Protein AF-A0A9E4HAZ4-F1 (afdb_monomer_lite)

Secondary structure (DSSP, 8-state):
-TTTSS---GGGGHHHHHHHHHHHHHHHHHHHHHS-S---HHHHHHHHHHHHHHHHHHHHHHHHHHHHHTT-TT-HHHHHHHHHHHHHHHHHHHHHHHST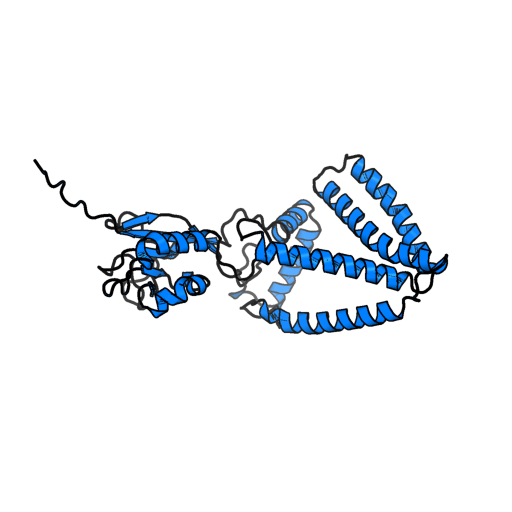THHHHHHHHHHHHHHHHHHHHHHHHHHT--TTS--TT-SSPPPHHHHHHHHHHIIIIIT--SGGGTT-EEEEGGGHHHHTTTSHHHHHTTSEEEE-BPPTTSPTTSSS-B-TT-SS--SEEEEEGGGPPPTTT-TTEEEEEEEEEE----S----TT--GGGS-HHHHHHHHHHHHHHHHH-HHHHHHHHHHHHH---SS-SSEEEEEEEEEPPP--------

Structure (mmCIF, N/CA/C/O backbone):
data_AF-A0A9E4HAZ4-F1
#
_entry.id   AF-A0A9E4HAZ4-F1
#
loop_
_atom_site.group_PDB
_atom_site.id
_atom_site.type_symbol
_atom_site.label_atom_id
_atom_site.label_alt_id
_atom_site.label_comp_id
_atom_site.label_asym_id
_atom_site.label_entity_id
_atom_site.label_seq_id
_atom_site.pdbx_PDB_ins_code
_atom_site.Cartn_x
_atom_site.Cartn_y
_atom_site.Cartn_z
_atom_site.occupancy
_atom_site.B_iso_or_equiv
_atom_site.auth_seq_id
_atom_site.auth_comp_id
_atom_site.auth_asym_id
_atom_site.auth_atom_id
_atom_site.pdbx_PDB_model_num
ATOM 1 N N . ILE A 1 1 ? -19.224 -1.645 -14.458 1.00 41.91 1 ILE A N 1
ATOM 2 C CA . ILE A 1 1 ? -19.979 -2.507 -13.515 1.00 41.91 1 ILE A CA 1
ATOM 3 C C . ILE A 1 1 ? -19.469 -2.297 -12.087 1.00 41.91 1 ILE A C 1
ATOM 5 O O . ILE A 1 1 ? -20.212 -1.728 -11.308 1.00 41.91 1 ILE A O 1
ATOM 9 N N . TYR A 1 2 ? -18.201 -2.587 -11.762 1.00 39.53 2 TYR A N 1
ATOM 10 C CA . TYR A 1 2 ? -17.668 -2.418 -10.391 1.00 39.53 2 TYR A CA 1
ATOM 11 C C . TYR A 1 2 ? -17.566 -0.971 -9.870 1.00 39.53 2 TYR A C 1
ATOM 13 O O . TYR A 1 2 ? -17.548 -0.746 -8.669 1.00 39.53 2 TYR A O 1
ATOM 21 N N . THR A 1 3 ? -17.540 0.030 -10.751 1.00 48.00 3 THR A N 1
ATOM 22 C CA . THR A 1 3 ? -17.575 1.456 -10.379 1.00 48.00 3 THR A CA 1
ATOM 23 C C . THR A 1 3 ? -18.971 1.976 -10.020 1.00 48.00 3 THR A C 1
ATOM 25 O O . THR A 1 3 ? -19.069 3.060 -9.453 1.00 48.00 3 THR A O 1
ATOM 28 N N . VAL A 1 4 ? -20.028 1.218 -10.346 1.00 48.47 4 VAL A N 1
ATOM 29 C CA . VAL A 1 4 ? -21.445 1.617 -10.215 1.00 48.47 4 VAL A CA 1
ATOM 30 C C . VAL A 1 4 ? -22.180 0.797 -9.139 1.00 48.47 4 VAL A C 1
ATOM 32 O O . VAL A 1 4 ? -23.278 1.163 -8.740 1.00 48.47 4 VAL A O 1
ATOM 35 N N . ALA A 1 5 ? -21.586 -0.294 -8.645 1.00 45.72 5 ALA A N 1
ATOM 36 C CA . ALA A 1 5 ? -22.141 -1.076 -7.541 1.00 45.72 5 ALA A CA 1
ATOM 37 C C . ALA A 1 5 ? -21.960 -0.342 -6.198 1.00 45.72 5 ALA A C 1
ATOM 39 O O . ALA A 1 5 ? -20.924 0.291 -5.979 1.00 45.72 5 ALA A O 1
ATOM 40 N N . ALA A 1 6 ? -22.983 -0.418 -5.340 1.00 39.31 6 ALA A N 1
ATOM 41 C CA . ALA A 1 6 ? -23.045 0.267 -4.047 1.00 39.31 6 ALA A CA 1
ATOM 42 C C . ALA A 1 6 ? -22.026 -0.276 -3.028 1.00 39.31 6 ALA A C 1
ATOM 44 O O . ALA A 1 6 ? -21.444 0.516 -2.301 1.00 39.31 6 ALA A O 1
ATOM 45 N N . GLU A 1 7 ? -21.727 -1.580 -3.049 1.00 46.91 7 GLU A N 1
ATOM 46 C CA . GLU A 1 7 ? -20.694 -2.190 -2.202 1.00 46.91 7 GLU A CA 1
ATOM 47 C C . GLU A 1 7 ? -19.363 -2.287 -2.965 1.00 46.91 7 GLU A C 1
ATOM 49 O O . GLU A 1 7 ? -19.255 -2.943 -4.009 1.00 46.91 7 GLU A O 1
ATOM 54 N N . LYS A 1 8 ? -18.322 -1.619 -2.456 1.00 54.12 8 LYS A N 1
ATOM 55 C CA . LYS A 1 8 ? -16.982 -1.593 -3.066 1.00 54.12 8 LYS A CA 1
ATOM 56 C C . LYS A 1 8 ? -16.021 -2.472 -2.290 1.00 54.12 8 LYS A C 1
ATOM 58 O O . LYS A 1 8 ? -15.191 -2.007 -1.519 1.00 54.12 8 LYS A O 1
ATOM 63 N N . MET A 1 9 ? -16.113 -3.762 -2.559 1.00 61.25 9 MET A N 1
ATOM 64 C CA . MET A 1 9 ? -15.279 -4.771 -1.932 1.00 61.25 9 MET A CA 1
ATOM 65 C C . MET A 1 9 ? -14.013 -5.055 -2.767 1.00 61.25 9 MET A C 1
ATOM 67 O O . MET A 1 9 ? -14.111 -5.339 -3.958 1.00 61.25 9 MET A O 1
ATOM 71 N N . PRO A 1 10 ? -12.801 -5.017 -2.198 1.00 57.78 10 PRO A N 1
ATOM 72 C CA . PRO A 1 10 ? -11.554 -5.295 -2.921 1.00 57.78 10 PRO A CA 1
ATOM 73 C C . PRO A 1 10 ? -11.439 -6.626 -3.654 1.00 57.78 10 PRO A C 1
ATOM 75 O O . PRO A 1 10 ? -10.696 -6.695 -4.632 1.00 57.78 10 PRO A O 1
ATOM 78 N N . TRP A 1 11 ? -12.210 -7.659 -3.300 1.00 67.44 11 TRP A N 1
ATOM 79 C CA . TRP A 1 11 ? -12.257 -8.875 -4.125 1.00 67.44 11 TRP A CA 1
ATOM 80 C C . TRP A 1 11 ? -12.900 -8.649 -5.500 1.00 67.44 11 TRP A C 1
ATOM 82 O O . TRP A 1 11 ? -12.664 -9.424 -6.423 1.00 67.44 11 TRP A O 1
ATOM 92 N N . LEU A 1 12 ? -13.644 -7.558 -5.695 1.00 69.00 12 LEU A N 1
ATOM 93 C CA . LEU A 1 12 ? -14.149 -7.157 -7.009 1.00 69.00 12 LEU A CA 1
ATOM 94 C C . LEU A 1 12 ? -13.005 -6.831 -7.983 1.00 69.00 12 LEU A C 1
ATOM 96 O O . LEU A 1 12 ? -13.166 -6.994 -9.195 1.00 69.00 12 LEU A O 1
ATOM 100 N N . LEU A 1 13 ? -11.830 -6.437 -7.473 1.00 74.50 13 LEU A N 1
ATOM 101 C CA . LEU A 1 13 ? -10.646 -6.196 -8.297 1.00 74.50 13 LEU A CA 1
ATOM 102 C C . LEU A 1 13 ? -10.017 -7.487 -8.820 1.00 74.50 13 LEU A C 1
ATOM 104 O O . LEU A 1 13 ? -9.331 -7.416 -9.834 1.00 74.50 13 LEU A O 1
ATOM 108 N N . VAL A 1 14 ? -10.286 -8.651 -8.209 1.00 80.44 14 VAL A N 1
ATOM 109 C CA . VAL A 1 14 ? -9.691 -9.954 -8.586 1.00 80.44 14 VAL A CA 1
ATOM 110 C C . VAL A 1 14 ? -9.894 -10.259 -10.068 1.00 80.44 14 VAL A C 1
ATOM 112 O O . VAL A 1 14 ? -8.969 -10.697 -10.752 1.00 80.44 14 VAL A O 1
ATOM 115 N N . ASN A 1 15 ? -11.078 -9.945 -10.595 1.00 82.62 15 ASN A N 1
ATOM 116 C CA . ASN A 1 15 ? -11.418 -10.163 -12.002 1.00 82.62 15 ASN A CA 1
ATOM 117 C C . ASN A 1 15 ? -10.591 -9.309 -12.977 1.00 82.62 15 ASN A C 1
ATOM 119 O O . ASN A 1 15 ? -10.543 -9.611 -14.165 1.00 82.62 15 ASN A O 1
ATOM 123 N N . ILE A 1 16 ? -9.943 -8.249 -12.491 1.00 83.50 16 ILE A N 1
ATOM 124 C CA . ILE A 1 16 ? -9.056 -7.380 -13.269 1.00 83.50 16 ILE A CA 1
ATOM 125 C C . ILE A 1 16 ? -7.591 -7.712 -12.960 1.00 83.50 16 ILE A C 1
ATOM 127 O O . ILE A 1 16 ? -6.778 -7.816 -13.878 1.00 83.50 16 ILE A O 1
ATOM 131 N N . THR A 1 17 ? -7.237 -7.920 -11.688 1.00 86.19 17 THR A N 1
ATOM 132 C CA . THR A 1 17 ? -5.855 -8.205 -11.279 1.00 86.19 17 THR A CA 1
ATOM 133 C C . THR A 1 17 ? -5.350 -9.538 -11.804 1.00 86.19 17 THR A C 1
ATOM 135 O O . THR A 1 17 ? -4.207 -9.589 -12.250 1.00 86.19 17 THR A O 1
ATOM 138 N N . VAL A 1 18 ? -6.165 -10.599 -11.816 1.00 89.75 18 VAL A N 1
ATOM 139 C CA . VAL A 1 18 ? -5.718 -11.918 -12.301 1.00 89.75 18 VAL A CA 1
ATOM 140 C C . VAL A 1 18 ? -5.343 -11.880 -13.792 1.00 89.75 18 VAL A C 1
ATOM 142 O O . VAL A 1 18 ? -4.211 -12.253 -14.116 1.00 89.75 18 VAL A O 1
ATOM 145 N N . PRO A 1 19 ? -6.192 -11.374 -14.714 1.00 92.94 19 PRO A N 1
ATOM 146 C CA . PRO A 1 19 ? -5.799 -11.232 -16.116 1.00 92.94 19 PRO A CA 1
ATOM 147 C C . PRO A 1 19 ? -4.575 -10.333 -16.323 1.00 92.94 19 PRO A C 1
ATOM 149 O O . PRO A 1 19 ? -3.714 -10.655 -17.141 1.00 92.94 19 PRO A O 1
ATOM 152 N N . LEU A 1 20 ? -4.460 -9.229 -15.576 1.00 90.62 20 LEU A N 1
ATOM 153 C CA . LEU A 1 20 ? -3.306 -8.332 -15.675 1.00 90.62 20 LEU A CA 1
ATOM 154 C C . LEU A 1 20 ? -2.011 -8.991 -15.193 1.00 90.62 20 LEU A C 1
ATOM 156 O O . LEU A 1 20 ? -0.972 -8.796 -15.817 1.00 90.62 20 LEU A O 1
ATOM 160 N N . ALA A 1 21 ? -2.064 -9.797 -14.132 1.00 90.38 21 ALA A N 1
ATOM 161 C CA . ALA A 1 21 ? -0.910 -10.549 -13.650 1.00 90.38 21 ALA A CA 1
ATOM 162 C C . ALA A 1 21 ? -0.432 -11.570 -14.695 1.00 90.38 21 ALA A C 1
ATOM 164 O O . ALA A 1 21 ? 0.767 -11.666 -14.963 1.00 90.38 21 ALA A O 1
ATOM 165 N N . LEU A 1 22 ? -1.364 -12.275 -15.348 1.00 95.00 22 LEU A N 1
ATOM 166 C CA . LEU A 1 22 ? -1.040 -13.192 -16.444 1.00 95.00 22 LEU A CA 1
ATOM 167 C C . LEU A 1 22 ? -0.437 -12.451 -17.644 1.00 95.00 22 LEU A C 1
ATOM 169 O O . LEU A 1 22 ? 0.598 -12.867 -18.165 1.00 95.00 22 LEU A O 1
ATOM 173 N N . ALA A 1 23 ? -1.033 -11.328 -18.051 1.00 94.50 23 ALA A N 1
ATOM 174 C CA . ALA A 1 23 ? -0.516 -10.501 -19.138 1.00 94.50 23 ALA A CA 1
ATOM 175 C C . ALA A 1 23 ? 0.882 -9.941 -18.825 1.00 94.50 23 ALA A C 1
ATOM 177 O O . ALA A 1 23 ? 1.754 -9.940 -19.694 1.00 94.50 23 ALA A O 1
ATOM 178 N N . ALA A 1 24 ? 1.126 -9.518 -17.580 1.00 93.00 24 ALA A N 1
ATOM 179 C CA . ALA A 1 24 ? 2.439 -9.080 -17.122 1.00 93.00 24 ALA A CA 1
ATOM 180 C C . ALA A 1 24 ? 3.464 -10.222 -17.187 1.00 93.00 24 ALA A C 1
ATOM 182 O O . ALA A 1 24 ? 4.552 -10.027 -17.721 1.00 93.00 24 ALA A O 1
ATOM 183 N N . GLY A 1 25 ? 3.106 -11.428 -16.731 1.00 94.25 25 GLY A N 1
ATOM 184 C CA . GLY A 1 25 ? 3.959 -12.614 -16.849 1.00 94.25 25 GLY A CA 1
ATOM 185 C C . GLY A 1 25 ? 4.310 -12.947 -18.303 1.00 94.25 25 GLY A C 1
ATOM 186 O O . GLY A 1 25 ? 5.479 -13.155 -18.628 1.00 94.25 25 GLY A O 1
ATOM 187 N N . MET A 1 26 ? 3.322 -12.911 -19.204 1.00 96.19 26 MET A N 1
ATOM 188 C CA . MET A 1 26 ? 3.549 -13.106 -20.641 1.00 96.19 26 MET A CA 1
ATOM 189 C C . MET A 1 26 ? 4.468 -12.032 -21.226 1.00 96.19 26 MET A C 1
ATOM 191 O O . MET A 1 26 ? 5.382 -12.357 -21.984 1.00 96.19 26 MET A O 1
ATOM 195 N N . LEU A 1 27 ? 4.254 -10.759 -20.882 1.00 95.19 27 LEU A N 1
ATOM 196 C CA . LEU A 1 27 ? 5.108 -9.659 -21.326 1.00 95.19 27 LEU A CA 1
ATOM 197 C C . LEU A 1 27 ? 6.552 -9.861 -20.856 1.00 95.19 27 LEU A C 1
ATOM 199 O O . LEU A 1 27 ? 7.469 -9.717 -21.660 1.00 95.19 27 LEU A O 1
ATOM 203 N N . LEU A 1 28 ? 6.759 -10.232 -19.590 1.00 95.94 28 LEU A N 1
ATOM 204 C CA . LEU A 1 28 ? 8.090 -10.505 -19.045 1.00 95.94 28 LEU A CA 1
ATOM 205 C C . LEU A 1 28 ? 8.781 -11.653 -19.784 1.00 95.94 28 LEU A C 1
ATOM 207 O O . LEU A 1 28 ? 9.950 -11.508 -20.130 1.00 95.94 28 LEU A O 1
ATOM 211 N N . GLY A 1 29 ? 8.059 -12.731 -20.110 1.00 95.31 29 GLY A N 1
ATOM 212 C CA . GLY A 1 29 ? 8.580 -13.817 -20.949 1.00 95.31 29 GLY A CA 1
ATOM 213 C C . GLY A 1 29 ? 9.061 -13.317 -22.315 1.00 95.31 29 GLY A C 1
ATOM 214 O O . GLY A 1 29 ? 10.218 -13.503 -22.679 1.00 95.31 29 GLY A O 1
ATOM 215 N N . HIS A 1 30 ? 8.224 -12.552 -23.023 1.00 95.44 30 HIS A N 1
ATOM 216 C CA . HIS A 1 30 ? 8.602 -11.971 -24.317 1.00 95.44 30 HIS A CA 1
ATOM 217 C C . HIS A 1 30 ? 9.765 -10.972 -24.225 1.00 95.44 30 HIS A C 1
ATOM 219 O O . HIS A 1 30 ? 10.475 -10.756 -25.208 1.00 95.44 30 HIS A O 1
ATOM 225 N N . LEU A 1 31 ? 9.931 -10.285 -23.093 1.00 94.81 31 LEU A N 1
ATOM 226 C CA . LEU A 1 31 ? 11.069 -9.396 -22.872 1.00 94.81 31 LEU A CA 1
ATOM 227 C C . LEU A 1 31 ? 12.347 -10.199 -22.624 1.00 94.81 31 LEU A C 1
ATOM 229 O O . LEU A 1 31 ? 13.377 -9.851 -23.196 1.00 94.81 31 LEU A O 1
ATOM 233 N N . LEU A 1 32 ? 12.277 -11.277 -21.840 1.00 94.06 32 LEU A N 1
ATOM 234 C CA . LEU A 1 32 ? 13.405 -12.177 -21.583 1.00 94.06 32 LEU A CA 1
ATOM 235 C C . LEU A 1 32 ? 13.945 -12.803 -22.873 1.00 94.06 32 LEU A C 1
ATOM 237 O O . LEU A 1 32 ? 15.160 -12.793 -23.070 1.00 94.06 32 LEU A O 1
ATOM 241 N N . ASP A 1 33 ? 13.062 -13.243 -23.773 1.00 93.69 33 ASP A N 1
ATOM 242 C CA . ASP A 1 33 ? 13.439 -13.847 -25.061 1.00 93.69 33 ASP A CA 1
ATOM 243 C C . ASP A 1 33 ? 14.084 -12.845 -26.032 1.00 93.69 33 ASP A C 1
ATOM 245 O O . ASP A 1 33 ? 14.876 -13.211 -26.901 1.00 93.69 33 ASP A O 1
ATOM 249 N N . ARG A 1 34 ? 13.757 -11.553 -25.901 1.00 91.00 34 ARG A N 1
ATOM 250 C CA . ARG A 1 34 ? 14.311 -10.484 -26.748 1.00 91.00 34 ARG A CA 1
ATOM 251 C C . ARG A 1 34 ? 15.680 -9.994 -26.302 1.00 91.00 34 ARG A C 1
ATOM 253 O O . ARG A 1 34 ? 16.304 -9.219 -27.032 1.00 91.00 34 ARG A O 1
ATOM 260 N N . VAL A 1 35 ? 16.138 -10.389 -25.119 1.00 90.94 35 VAL A N 1
ATOM 261 C CA . VAL A 1 35 ? 17.482 -10.063 -24.650 1.00 90.94 35 VAL A CA 1
ATOM 262 C C . VAL A 1 35 ? 18.456 -11.093 -25.233 1.00 90.94 35 VAL A C 1
ATOM 264 O O . VAL A 1 35 ? 18.358 -12.271 -24.898 1.00 90.94 35 VAL A O 1
ATOM 267 N N . PRO A 1 36 ? 19.411 -10.694 -26.095 1.00 86.12 36 PRO A N 1
ATOM 268 C CA . PRO A 1 36 ? 20.453 -11.599 -26.567 1.00 86.12 36 PRO A CA 1
ATOM 269 C C . PRO A 1 36 ? 21.426 -11.939 -25.429 1.00 86.12 36 PRO A C 1
ATOM 271 O O . PRO A 1 36 ? 22.410 -11.238 -25.188 1.00 86.12 36 PRO A O 1
ATOM 274 N N . TRP A 1 37 ? 21.133 -13.023 -24.715 1.00 84.50 37 TRP A N 1
ATOM 275 C CA . TRP A 1 37 ? 22.056 -13.677 -23.788 1.00 84.50 37 TRP A CA 1
ATOM 276 C C . TRP A 1 37 ? 23.171 -14.402 -24.571 1.00 84.50 37 TRP A C 1
ATOM 278 O O . TRP A 1 37 ? 22.907 -14.883 -25.675 1.00 84.50 37 TRP A O 1
ATOM 288 N N . PRO A 1 38 ? 24.401 -14.556 -24.038 1.00 79.38 38 PRO A N 1
ATOM 289 C CA . PRO A 1 38 ? 24.902 -14.113 -22.733 1.00 79.38 38 PRO A CA 1
ATOM 290 C C . PRO A 1 38 ? 25.448 -12.672 -22.737 1.00 79.38 38 PRO A C 1
ATOM 292 O O . PRO A 1 38 ? 25.896 -12.156 -23.758 1.00 79.38 38 PRO A O 1
ATOM 295 N N . LEU A 1 39 ? 25.496 -12.041 -21.557 1.00 76.25 39 LEU A N 1
ATOM 296 C CA . LEU A 1 39 ? 25.944 -10.651 -21.349 1.00 76.25 39 LEU A CA 1
ATOM 297 C C . LEU A 1 39 ? 27.474 -10.456 -21.437 1.00 76.25 39 LEU A C 1
ATOM 299 O O . LEU A 1 39 ? 28.057 -9.643 -20.720 1.00 76.25 39 LEU A O 1
ATOM 303 N N . ASN A 1 40 ? 28.134 -11.149 -22.360 1.00 77.81 40 ASN A N 1
ATOM 304 C CA . ASN A 1 40 ? 29.586 -11.133 -22.492 1.00 77.81 40 ASN A CA 1
ATOM 305 C C . ASN A 1 40 ? 30.055 -10.149 -23.583 1.00 77.81 40 ASN A C 1
ATOM 307 O O . ASN A 1 40 ? 29.359 -9.8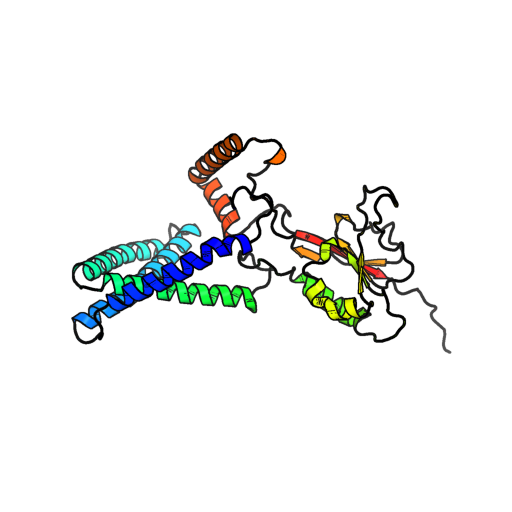67 -24.561 1.00 77.81 40 ASN A O 1
ATOM 311 N N . GLY A 1 41 ? 31.265 -9.608 -23.419 1.00 80.25 41 GLY A N 1
ATOM 312 C CA . GLY A 1 41 ? 31.878 -8.683 -24.379 1.00 80.25 41 GLY A CA 1
ATOM 313 C C . GLY A 1 41 ? 31.258 -7.276 -24.407 1.00 80.25 41 GLY A C 1
ATOM 314 O O . GLY A 1 41 ? 30.476 -6.883 -23.542 1.00 80.25 41 GLY A O 1
ATOM 315 N N . ALA A 1 42 ? 31.633 -6.473 -25.410 1.00 73.88 42 ALA A N 1
ATOM 316 C CA . ALA A 1 42 ? 31.216 -5.068 -25.499 1.00 73.88 42 ALA A CA 1
ATOM 317 C C . ALA A 1 42 ? 29.699 -4.890 -25.717 1.00 73.88 42 ALA A C 1
ATOM 319 O O . ALA A 1 42 ? 29.129 -3.916 -25.226 1.00 73.88 42 ALA A O 1
ATOM 320 N N . GLY A 1 43 ? 29.051 -5.822 -26.427 1.00 76.94 43 GLY A N 1
ATOM 321 C CA . GLY A 1 43 ? 27.594 -5.852 -26.609 1.00 76.94 43 GLY A CA 1
ATOM 322 C C . GLY A 1 43 ? 26.856 -6.222 -25.323 1.00 76.94 43 GLY A C 1
ATOM 323 O O . GLY A 1 43 ? 25.973 -5.483 -24.893 1.00 76.94 43 GLY A O 1
ATOM 324 N N . GLY A 1 44 ? 27.298 -7.287 -24.648 1.00 83.19 44 GLY A N 1
ATOM 325 C CA . GLY A 1 44 ? 26.739 -7.715 -23.368 1.00 83.19 44 GLY A CA 1
ATOM 326 C C . GLY A 1 44 ? 26.881 -6.673 -22.259 1.00 83.19 44 GLY A C 1
ATOM 327 O O . GLY A 1 44 ? 25.930 -6.417 -21.524 1.00 83.19 44 GLY A O 1
ATOM 328 N N . ARG A 1 45 ? 28.017 -5.960 -22.212 1.00 84.56 45 ARG A N 1
ATOM 329 C CA . ARG A 1 45 ? 28.204 -4.830 -21.292 1.00 84.56 45 ARG A CA 1
ATOM 330 C C . ARG A 1 45 ? 27.162 -3.737 -21.521 1.00 84.56 45 ARG A C 1
ATOM 332 O O . ARG A 1 45 ? 26.599 -3.240 -20.555 1.00 84.56 45 ARG A O 1
ATOM 339 N N . ARG A 1 46 ? 26.879 -3.359 -22.774 1.00 84.38 46 ARG A N 1
ATOM 340 C CA . ARG A 1 46 ? 25.863 -2.334 -23.083 1.00 84.38 46 ARG A CA 1
ATOM 341 C C . ARG A 1 46 ? 24.451 -2.778 -22.693 1.00 84.38 46 ARG A C 1
ATOM 343 O O . ARG A 1 46 ? 23.707 -1.956 -22.175 1.00 84.38 46 ARG A O 1
ATOM 350 N N . LEU A 1 47 ? 24.118 -4.060 -22.857 1.00 87.62 47 LEU A N 1
ATOM 351 C CA . LEU A 1 47 ? 22.867 -4.630 -22.345 1.00 87.62 47 LEU A CA 1
ATOM 352 C C . LEU A 1 47 ? 22.778 -4.561 -20.813 1.00 87.62 47 LEU A C 1
ATOM 354 O O . LEU A 1 47 ? 21.746 -4.160 -20.281 1.00 87.62 47 LEU A O 1
ATOM 358 N N . ALA A 1 48 ? 23.856 -4.916 -20.109 1.00 87.88 48 ALA A N 1
ATOM 359 C CA . ALA A 1 48 ? 23.913 -4.834 -18.650 1.00 87.88 48 ALA A CA 1
ATOM 360 C C . ALA A 1 48 ? 23.750 -3.386 -18.154 1.00 87.88 48 ALA A C 1
ATOM 362 O O . ALA A 1 48 ? 23.028 -3.137 -17.190 1.00 87.88 48 ALA A O 1
ATOM 363 N N . TRP A 1 49 ? 24.345 -2.413 -18.857 1.00 88.81 49 TRP A N 1
ATOM 364 C CA . TRP A 1 49 ? 24.099 -0.994 -18.594 1.00 88.81 49 TRP A CA 1
ATOM 365 C C . TRP A 1 49 ? 22.627 -0.634 -18.788 1.00 88.81 49 TRP A C 1
ATOM 367 O O . TRP A 1 49 ? 22.058 0.007 -17.915 1.00 88.81 49 TRP A O 1
ATOM 377 N N . SER A 1 50 ? 21.975 -1.067 -19.869 1.00 87.94 50 SER A N 1
ATOM 378 C CA . SER A 1 50 ? 20.544 -0.802 -20.073 1.00 87.94 50 SER A CA 1
ATOM 379 C C . SER A 1 50 ? 19.661 -1.401 -18.974 1.00 87.94 50 SER A C 1
ATOM 381 O O . SER A 1 50 ? 18.725 -0.736 -18.537 1.00 87.94 50 SER A O 1
ATOM 383 N N . LEU A 1 51 ? 19.994 -2.602 -18.488 1.00 92.31 51 LEU A N 1
ATOM 384 C CA . LEU A 1 51 ? 19.299 -3.271 -17.384 1.00 92.31 51 LEU A CA 1
ATOM 385 C C . LEU A 1 51 ? 19.355 -2.456 -16.080 1.00 92.31 51 LEU A C 1
ATOM 387 O O . LEU A 1 51 ? 18.348 -2.340 -15.391 1.00 92.31 51 LEU A O 1
ATOM 391 N N . GLY A 1 52 ? 20.510 -1.876 -15.739 1.00 92.31 52 GLY A N 1
ATOM 392 C CA . GLY A 1 52 ? 20.683 -1.121 -14.489 1.00 92.31 52 GLY A CA 1
ATOM 393 C C . GLY A 1 52 ? 20.348 0.371 -14.583 1.00 92.31 52 GLY A C 1
ATOM 394 O O . GLY A 1 52 ? 19.893 0.978 -13.616 1.00 92.31 52 GLY A O 1
ATOM 395 N N . LEU A 1 53 ? 20.555 0.990 -15.744 1.00 93.19 53 LEU A N 1
ATOM 396 C CA . LEU A 1 53 ? 20.491 2.445 -15.881 1.00 93.19 53 LEU A CA 1
ATOM 397 C C . LEU A 1 53 ? 19.047 2.959 -15.965 1.00 93.19 53 LEU A C 1
ATOM 399 O O . LEU A 1 53 ? 18.768 4.058 -15.494 1.00 93.19 53 LEU A O 1
ATOM 403 N N . ALA A 1 54 ? 18.117 2.153 -16.485 1.00 92.81 54 ALA A N 1
ATOM 404 C CA . ALA A 1 54 ? 16.691 2.480 -16.493 1.00 92.81 54 ALA A CA 1
ATOM 405 C C . ALA A 1 54 ? 16.080 2.553 -15.076 1.00 92.81 54 ALA A C 1
ATOM 407 O O . ALA A 1 54 ? 15.508 3.593 -14.741 1.00 92.81 54 ALA A O 1
ATOM 408 N N . PRO A 1 55 ? 16.225 1.537 -14.198 1.00 94.81 55 PRO A N 1
ATOM 409 C CA . PRO A 1 55 ? 15.738 1.650 -12.825 1.00 94.81 55 PRO A CA 1
ATOM 410 C C . PRO A 1 55 ? 16.482 2.729 -12.021 1.00 94.81 55 PRO A C 1
ATOM 412 O O . PRO A 1 55 ? 15.849 3.430 -11.233 1.00 94.81 55 PRO A O 1
ATOM 415 N N . ALA A 1 56 ? 17.784 2.940 -12.258 1.00 93.69 56 ALA A N 1
ATOM 416 C CA . ALA A 1 56 ? 18.531 4.034 -11.628 1.00 93.69 56 ALA A CA 1
ATOM 417 C C . ALA A 1 56 ? 17.988 5.420 -12.019 1.00 93.69 56 ALA A C 1
ATOM 419 O O . ALA A 1 56 ? 17.847 6.294 -11.164 1.00 93.69 56 ALA A O 1
ATOM 420 N N . TRP A 1 57 ? 17.632 5.608 -13.295 1.00 94.38 57 TRP A N 1
ATOM 421 C CA . TRP A 1 57 ? 16.991 6.831 -13.774 1.00 94.38 57 TRP A CA 1
ATOM 422 C C . TRP A 1 57 ? 15.651 7.077 -13.076 1.00 94.38 57 TRP A C 1
ATOM 424 O O . TRP A 1 57 ? 15.414 8.183 -12.596 1.00 94.38 57 TRP A O 1
ATOM 434 N N . ILE A 1 58 ? 14.805 6.044 -12.955 1.00 94.06 58 ILE A N 1
ATOM 435 C CA . ILE A 1 58 ? 13.509 6.149 -12.263 1.00 94.06 58 ILE A CA 1
ATOM 436 C C . ILE A 1 58 ? 13.714 6.521 -10.793 1.00 94.06 58 ILE A C 1
ATOM 438 O O . ILE A 1 58 ? 13.056 7.433 -10.298 1.00 94.06 58 ILE A O 1
ATOM 442 N N . GLY A 1 59 ? 14.648 5.858 -10.104 1.00 92.88 59 GLY A N 1
ATOM 443 C CA . GLY A 1 59 ? 14.969 6.162 -8.710 1.00 92.88 59 GLY A CA 1
ATOM 444 C C . GLY A 1 59 ? 15.418 7.613 -8.516 1.00 92.88 59 GLY A C 1
ATOM 445 O O . GLY A 1 59 ? 14.910 8.300 -7.630 1.00 92.88 59 GLY A O 1
ATOM 446 N N . LEU A 1 60 ? 16.308 8.108 -9.384 1.00 93.38 60 LEU A N 1
ATOM 447 C CA . LEU A 1 60 ? 16.749 9.504 -9.361 1.00 93.38 60 LEU A CA 1
ATOM 448 C C . LEU A 1 60 ? 15.589 10.470 -9.640 1.00 93.38 60 LEU A C 1
ATOM 450 O O . LEU A 1 60 ? 15.447 11.467 -8.936 1.00 93.38 60 LEU A O 1
ATOM 454 N N . ALA A 1 61 ? 14.741 10.175 -10.627 1.00 92.56 61 ALA A N 1
ATOM 455 C CA . ALA A 1 61 ? 13.596 11.013 -10.972 1.00 92.56 61 ALA A CA 1
ATOM 456 C C . ALA A 1 61 ? 12.596 11.127 -9.811 1.00 92.56 61 ALA A C 1
ATOM 458 O O . ALA A 1 61 ? 12.162 12.232 -9.485 1.00 92.56 61 ALA A O 1
ATOM 459 N N . ILE A 1 62 ? 12.284 10.009 -9.145 1.00 91.06 62 ILE A N 1
ATOM 460 C CA . ILE A 1 62 ? 11.419 9.987 -7.956 1.00 91.06 62 ILE A CA 1
ATOM 461 C C . ILE A 1 62 ? 12.039 10.812 -6.826 1.00 91.06 62 ILE A C 1
ATOM 463 O O . ILE A 1 62 ? 11.348 11.615 -6.203 1.00 91.06 62 ILE A O 1
ATOM 467 N N . TRP A 1 63 ? 13.339 10.654 -6.576 1.00 90.06 63 TRP A N 1
ATOM 468 C CA . TRP A 1 63 ? 14.038 11.391 -5.524 1.00 90.06 63 TRP A CA 1
ATOM 469 C C . TRP A 1 63 ? 14.047 12.907 -5.773 1.00 90.06 63 TRP A C 1
ATOM 471 O O . TRP A 1 63 ? 13.730 13.682 -4.870 1.00 90.06 63 TRP A O 1
ATOM 481 N N . VAL A 1 64 ? 14.330 13.340 -7.008 1.00 89.06 64 VAL A N 1
ATOM 482 C CA . VAL A 1 64 ? 14.276 14.761 -7.399 1.00 89.06 64 VAL A CA 1
ATOM 483 C C . VAL A 1 64 ? 12.856 15.312 -7.272 1.00 89.06 64 VAL A C 1
ATOM 485 O O . VAL A 1 64 ? 12.668 16.398 -6.724 1.00 89.06 64 VAL A O 1
ATOM 488 N N . ALA A 1 65 ? 11.849 14.564 -7.735 1.00 86.38 65 ALA A N 1
ATOM 489 C CA . ALA A 1 65 ? 10.450 14.964 -7.614 1.00 86.38 65 ALA A CA 1
ATOM 490 C C . ALA A 1 65 ? 10.030 15.107 -6.145 1.00 86.38 65 ALA A C 1
ATOM 492 O O . ALA A 1 65 ? 9.386 16.089 -5.784 1.00 86.38 65 ALA A O 1
ATOM 493 N N . TRP A 1 66 ? 10.438 14.174 -5.281 1.00 85.56 66 TRP A N 1
ATOM 494 C CA . TRP A 1 66 ? 10.169 14.236 -3.846 1.00 85.56 66 TRP A CA 1
ATOM 495 C C . TRP A 1 66 ? 10.782 15.483 -3.191 1.00 85.56 66 TRP A C 1
ATOM 497 O O . TRP A 1 66 ? 10.099 16.171 -2.431 1.00 85.56 66 TRP A O 1
ATOM 507 N N . LEU A 1 67 ? 12.033 15.824 -3.525 1.00 84.38 67 LEU A N 1
ATOM 508 C CA . LEU A 1 67 ? 12.684 17.045 -3.034 1.00 84.38 67 LEU A CA 1
ATOM 509 C C . LEU A 1 67 ? 11.950 18.317 -3.480 1.00 84.38 67 LEU A C 1
ATOM 511 O O . LEU A 1 67 ? 11.712 19.207 -2.663 1.00 84.38 67 LEU A O 1
ATOM 515 N N . ALA A 1 68 ? 11.544 18.386 -4.749 1.00 80.75 68 ALA A N 1
ATOM 516 C CA . ALA A 1 68 ? 10.793 19.524 -5.274 1.00 80.75 68 ALA A CA 1
ATOM 517 C C . ALA A 1 68 ? 9.411 19.658 -4.602 1.00 80.75 68 ALA A C 1
ATOM 519 O O . ALA A 1 68 ? 9.008 20.741 -4.178 1.00 80.75 68 ALA A O 1
ATOM 520 N N . LEU A 1 69 ? 8.691 18.546 -4.419 1.00 77.56 69 LEU A N 1
ATOM 521 C CA . LEU A 1 69 ? 7.376 18.535 -3.765 1.00 77.56 69 LEU A CA 1
ATOM 522 C C . LEU A 1 69 ? 7.431 18.948 -2.290 1.00 77.56 69 LEU A C 1
ATOM 524 O O . LEU A 1 69 ? 6.470 19.524 -1.779 1.00 77.56 69 LEU A O 1
ATOM 528 N N . LYS A 1 70 ? 8.564 18.727 -1.613 1.00 79.31 70 LYS A N 1
ATOM 529 C CA . LYS A 1 70 ? 8.796 19.206 -0.243 1.00 79.31 70 LYS A CA 1
ATOM 530 C C . LYS A 1 70 ? 8.869 20.743 -0.145 1.00 79.31 70 LYS A C 1
ATOM 532 O O . LYS A 1 70 ? 8.915 21.280 0.958 1.00 79.31 70 LYS A O 1
ATOM 537 N N . GLY A 1 71 ? 8.825 21.459 -1.272 1.00 68.00 71 GLY A N 1
ATOM 538 C CA . GLY A 1 71 ? 8.887 22.921 -1.337 1.00 68.00 71 GLY A CA 1
ATOM 539 C C . GLY A 1 71 ? 10.313 23.462 -1.367 1.00 68.00 71 GLY A C 1
ATOM 540 O O . GLY A 1 71 ? 10.513 24.667 -1.246 1.00 68.00 71 GLY A O 1
ATOM 541 N N . ASP A 1 72 ? 11.301 22.591 -1.563 1.00 67.25 72 ASP A N 1
ATOM 542 C CA . ASP A 1 72 ? 12.721 22.930 -1.531 1.00 67.25 72 ASP A CA 1
ATOM 543 C C . ASP A 1 72 ? 13.249 23.294 -2.934 1.00 67.25 72 ASP A C 1
ATOM 545 O O . ASP A 1 72 ? 14.312 22.867 -3.377 1.00 67.25 72 ASP A O 1
ATOM 549 N N . ASN A 1 73 ? 12.467 24.076 -3.687 1.00 65.56 73 ASN A N 1
ATOM 550 C CA . ASN A 1 73 ? 12.719 24.377 -5.106 1.00 65.56 73 ASN A CA 1
ATOM 551 C C . ASN A 1 73 ? 13.977 25.240 -5.338 1.00 65.56 73 ASN A C 1
ATOM 553 O O . ASN A 1 73 ? 14.490 25.313 -6.454 1.00 65.56 73 ASN A O 1
ATOM 557 N N . GLY A 1 74 ? 14.477 25.903 -4.289 1.00 71.75 74 GLY A N 1
ATOM 558 C CA . GLY A 1 74 ? 15.744 26.641 -4.298 1.00 71.75 74 GLY A CA 1
ATOM 559 C C . GLY A 1 74 ? 16.968 25.771 -3.996 1.00 71.75 74 GLY A C 1
ATOM 560 O O . GLY A 1 74 ? 18.092 26.269 -4.030 1.00 71.75 74 GLY A O 1
ATOM 561 N N . ASN A 1 75 ? 16.776 24.486 -3.697 1.00 83.06 75 ASN A N 1
ATOM 562 C CA . ASN A 1 75 ? 17.857 23.591 -3.327 1.00 83.06 75 ASN A CA 1
ATOM 563 C C . ASN A 1 75 ? 18.710 23.215 -4.541 1.00 83.06 75 ASN A C 1
ATOM 565 O O . ASN A 1 75 ? 18.217 22.687 -5.540 1.00 83.06 75 ASN A O 1
ATOM 569 N N . ILE A 1 76 ? 20.022 23.430 -4.426 1.00 87.06 76 ILE A N 1
ATOM 570 C CA . ILE A 1 76 ? 21.003 23.071 -5.452 1.00 87.06 76 ILE A CA 1
ATOM 571 C C . ILE A 1 76 ? 20.933 21.588 -5.847 1.00 87.06 76 ILE A C 1
ATOM 573 O O . ILE A 1 76 ? 21.187 21.252 -7.002 1.00 87.06 76 ILE A O 1
ATOM 577 N N . TRP A 1 77 ? 20.512 20.702 -4.939 1.00 86.12 77 TRP A N 1
ATOM 578 C CA . TRP A 1 77 ? 20.355 19.272 -5.214 1.00 86.12 77 TRP A CA 1
ATOM 579 C C . TRP A 1 77 ? 19.243 18.960 -6.222 1.00 86.12 77 TRP A C 1
ATOM 581 O O . TRP A 1 77 ? 19.400 18.035 -7.018 1.00 86.12 77 TRP A O 1
ATOM 591 N N . VAL A 1 78 ? 18.158 19.745 -6.249 1.00 87.31 78 VAL A N 1
ATOM 592 C CA . VAL A 1 78 ? 17.084 19.594 -7.248 1.00 87.31 78 VAL A CA 1
ATOM 593 C C . VAL A 1 78 ? 17.621 19.937 -8.637 1.00 87.31 78 VAL A C 1
ATOM 595 O O . VAL A 1 78 ? 17.448 19.164 -9.580 1.00 87.31 78 VAL A O 1
ATOM 598 N N . TRP A 1 79 ? 18.351 21.049 -8.749 1.00 88.44 79 TRP A N 1
ATOM 599 C CA . TRP A 1 79 ? 18.958 21.494 -10.005 1.00 88.44 79 TRP A CA 1
ATOM 600 C C . TRP A 1 79 ? 20.033 20.531 -10.511 1.00 88.44 79 TRP A C 1
ATOM 602 O O . TRP A 1 79 ? 20.031 20.178 -11.690 1.00 88.44 79 TRP A O 1
ATOM 612 N N . LEU A 1 80 ? 20.910 20.048 -9.626 1.00 90.25 80 LEU A N 1
ATOM 613 C CA . LEU A 1 80 ? 21.904 19.027 -9.964 1.00 90.25 80 LEU A CA 1
ATOM 614 C C . LEU A 1 80 ? 21.237 17.723 -10.414 1.00 90.25 80 LEU A C 1
ATOM 616 O O . LEU A 1 80 ? 21.652 17.134 -11.411 1.00 90.25 80 LEU A O 1
ATOM 620 N N . GLY A 1 81 ? 20.172 17.297 -9.733 1.00 89.06 81 GLY A N 1
ATOM 621 C CA . GLY A 1 81 ? 19.396 16.124 -10.121 1.00 89.06 81 GLY A CA 1
ATOM 622 C C . GLY A 1 81 ? 18.773 16.263 -11.513 1.00 89.06 81 GLY A C 1
ATOM 623 O O . GLY A 1 81 ? 18.940 15.375 -12.348 1.00 89.06 81 GLY A O 1
ATOM 624 N N . MET A 1 82 ? 18.130 17.397 -11.812 1.00 87.50 82 MET A N 1
ATOM 625 C CA . MET A 1 82 ? 17.585 17.685 -13.148 1.00 87.50 82 MET A CA 1
ATOM 626 C C . MET A 1 82 ? 18.673 17.724 -14.229 1.00 87.50 82 MET A C 1
ATOM 628 O O . MET A 1 82 ? 18.480 17.185 -15.321 1.00 87.50 82 MET A O 1
ATOM 632 N N . LEU A 1 83 ? 19.833 18.307 -13.914 1.00 92.12 83 LEU A N 1
ATOM 633 C CA . LEU A 1 83 ? 20.975 18.363 -14.823 1.00 92.12 83 LEU A CA 1
ATOM 634 C C . LEU A 1 83 ? 21.535 16.970 -15.136 1.00 92.12 83 LEU A C 1
ATOM 636 O O . LEU A 1 83 ? 21.970 16.745 -16.259 1.00 92.12 83 LEU A O 1
ATOM 640 N N . ILE A 1 84 ? 21.503 16.034 -14.180 1.00 92.19 84 ILE A N 1
ATOM 641 C CA . ILE A 1 84 ? 21.931 14.638 -14.375 1.00 92.19 84 ILE A CA 1
ATOM 642 C C . ILE A 1 84 ? 20.876 13.830 -15.140 1.00 92.19 84 ILE A C 1
ATOM 644 O O . ILE A 1 84 ? 21.231 12.978 -15.955 1.00 92.19 84 ILE A O 1
ATOM 648 N N . LEU A 1 85 ? 19.582 14.097 -14.939 1.00 93.00 85 LEU A N 1
ATOM 649 C CA . LEU A 1 85 ? 18.507 13.364 -15.615 1.00 93.00 85 LEU A CA 1
ATOM 650 C C . LEU A 1 85 ? 18.554 13.519 -17.142 1.00 93.00 85 LEU A C 1
ATOM 652 O O . LEU A 1 85 ? 18.298 12.549 -17.856 1.00 93.00 85 LEU A O 1
ATOM 656 N N . LEU A 1 86 ? 18.918 14.692 -17.664 1.00 91.62 86 LEU A N 1
ATOM 657 C CA . LEU A 1 86 ? 19.025 14.940 -19.110 1.00 91.62 86 LEU A CA 1
ATOM 658 C C . LEU A 1 86 ? 20.055 14.041 -19.834 1.00 91.62 86 LEU A C 1
ATOM 660 O O . LEU A 1 86 ? 19.652 13.309 -20.744 1.00 91.62 86 LEU A O 1
ATOM 664 N N . PRO A 1 87 ? 21.353 14.020 -19.462 1.00 92.31 87 PRO A N 1
ATOM 665 C CA . PRO A 1 87 ? 22.334 13.141 -20.091 1.00 92.31 87 PRO A CA 1
ATOM 666 C C . PRO A 1 87 ? 22.026 11.663 -19.836 1.00 92.31 87 PRO A C 1
ATOM 668 O O . PRO A 1 87 ? 22.249 10.842 -20.723 1.00 92.31 87 PRO A O 1
ATOM 671 N N . LEU A 1 88 ? 21.458 11.314 -18.676 1.00 91.38 88 LEU A N 1
ATOM 672 C CA . LEU A 1 88 ? 21.055 9.941 -18.368 1.00 91.38 88 LEU A CA 1
ATOM 673 C C . LEU A 1 88 ? 19.925 9.468 -19.307 1.00 91.38 88 LEU A C 1
ATOM 675 O O . LEU A 1 88 ? 19.970 8.351 -19.821 1.00 91.38 88 LEU A O 1
ATOM 679 N N . SER A 1 89 ? 18.969 10.352 -19.615 1.00 91.56 89 SER A N 1
ATOM 680 C CA . SER A 1 89 ? 17.898 10.103 -20.593 1.00 91.56 89 SER A CA 1
ATOM 681 C C . SER A 1 89 ? 18.449 9.944 -22.012 1.00 91.56 89 SER A C 1
ATOM 683 O O . SER A 1 89 ? 18.067 9.021 -22.732 1.00 91.56 89 SER A O 1
ATOM 685 N N . ALA A 1 90 ? 19.380 10.817 -22.413 1.00 92.69 90 ALA A N 1
ATOM 686 C CA . ALA A 1 90 ? 20.029 10.749 -23.720 1.00 92.69 90 ALA A CA 1
ATOM 687 C C . ALA A 1 90 ? 20.847 9.456 -23.883 1.00 92.69 90 ALA A C 1
ATOM 689 O O . ALA A 1 90 ? 20.783 8.813 -24.932 1.00 92.69 90 ALA A O 1
ATOM 690 N N . LEU A 1 91 ? 21.562 9.037 -22.834 1.00 91.56 91 LEU A N 1
ATOM 691 C CA . LEU A 1 91 ? 22.323 7.790 -22.809 1.00 91.56 91 LEU A CA 1
ATOM 692 C C . LEU A 1 91 ? 21.409 6.563 -22.909 1.00 91.56 91 LEU A C 1
ATOM 694 O O . LEU A 1 91 ? 21.689 5.673 -23.711 1.00 91.56 91 LEU A O 1
ATOM 698 N N . LEU A 1 92 ? 20.299 6.523 -22.162 1.00 91.81 92 LEU A N 1
ATOM 699 C CA . LEU A 1 92 ? 19.294 5.459 -22.295 1.00 91.81 92 LEU A CA 1
ATOM 700 C C . LEU A 1 92 ? 18.746 5.385 -23.716 1.00 91.81 92 LEU A C 1
ATOM 702 O O . LEU A 1 92 ? 18.746 4.313 -24.318 1.00 91.81 92 LEU A O 1
ATOM 706 N N . ALA A 1 93 ? 18.329 6.523 -24.271 1.00 92.44 93 ALA A N 1
ATOM 707 C CA . ALA A 1 93 ? 17.793 6.586 -25.624 1.00 92.44 93 ALA A CA 1
ATOM 708 C C . ALA A 1 93 ? 18.822 6.116 -26.667 1.00 92.44 93 ALA A C 1
ATOM 710 O O . ALA A 1 93 ? 18.474 5.372 -27.586 1.00 92.44 93 ALA A O 1
ATOM 711 N N . ALA A 1 94 ? 20.093 6.498 -26.513 1.00 91.19 94 ALA A N 1
ATOM 712 C CA . ALA A 1 94 ? 21.175 6.047 -27.381 1.00 91.19 94 ALA A CA 1
ATOM 713 C C . ALA A 1 94 ? 21.411 4.532 -27.265 1.00 91.19 94 ALA A C 1
ATOM 715 O O . ALA A 1 94 ? 21.496 3.849 -28.285 1.00 91.19 94 ALA A O 1
ATOM 716 N N . LEU A 1 95 ? 21.457 3.983 -26.047 1.00 89.31 95 LEU A N 1
ATOM 717 C CA . LEU A 1 95 ? 21.637 2.546 -25.823 1.00 89.31 95 LEU A CA 1
ATOM 718 C C . LEU A 1 95 ? 20.496 1.728 -26.436 1.00 89.31 95 LEU A C 1
ATOM 720 O O . LEU A 1 95 ? 20.761 0.759 -27.145 1.00 89.31 95 LEU A O 1
ATOM 724 N N . VAL A 1 96 ? 19.246 2.153 -26.227 1.00 90.81 96 VAL A N 1
ATOM 725 C CA . VAL A 1 96 ? 18.055 1.486 -26.778 1.00 90.81 96 VAL A CA 1
ATOM 726 C C . VAL A 1 96 ? 18.034 1.528 -28.308 1.00 90.81 96 VAL A C 1
ATOM 728 O O . VAL A 1 96 ? 17.594 0.567 -28.932 1.00 90.81 96 VAL A O 1
ATOM 731 N N . ARG A 1 97 ? 18.532 2.607 -28.927 1.00 89.75 97 ARG A N 1
ATOM 732 C CA . ARG A 1 97 ? 18.598 2.734 -30.393 1.00 89.75 97 ARG A CA 1
ATOM 733 C C . ARG A 1 97 ? 19.734 1.936 -31.027 1.00 89.75 97 ARG A C 1
ATOM 735 O O . ARG A 1 97 ? 19.568 1.422 -32.125 1.00 89.75 97 ARG A O 1
ATOM 742 N N . ILE A 1 98 ? 20.894 1.877 -30.375 1.00 87.19 98 ILE A N 1
ATOM 743 C CA . ILE A 1 98 ? 22.122 1.332 -30.974 1.00 87.19 98 ILE A CA 1
ATOM 744 C C . ILE A 1 98 ? 22.272 -0.169 -30.702 1.00 87.19 98 ILE A C 1
ATOM 746 O O . ILE A 1 98 ? 22.974 -0.857 -31.443 1.00 87.19 98 ILE A O 1
ATOM 750 N N . GLN A 1 99 ? 21.680 -0.696 -29.628 1.00 86.50 99 GLN A N 1
ATOM 751 C CA . GLN A 1 99 ? 21.842 -2.098 -29.244 1.00 86.50 99 GLN A CA 1
ATOM 752 C C . GLN A 1 99 ? 20.523 -2.873 -29.332 1.00 86.50 99 GLN A C 1
ATOM 754 O O . GLN A 1 99 ? 19.572 -2.547 -28.618 1.00 86.50 99 GLN A O 1
ATOM 759 N N . PRO A 1 100 ? 20.457 -3.939 -30.150 1.00 86.75 100 PRO A N 1
ATOM 760 C CA . PRO A 1 100 ? 19.285 -4.803 -30.175 1.00 86.75 100 PRO A CA 1
ATOM 761 C C . PRO A 1 100 ? 19.090 -5.453 -28.798 1.00 86.75 100 PRO A C 1
ATOM 763 O O . PRO A 1 100 ? 20.049 -5.873 -28.155 1.00 86.75 100 PRO A O 1
ATOM 766 N N . GLY A 1 101 ? 17.847 -5.489 -28.320 1.00 89.25 101 GLY A N 1
ATOM 767 C CA . GLY A 1 101 ? 17.502 -6.038 -27.003 1.00 89.25 101 GLY A CA 1
ATOM 768 C C . GLY A 1 101 ? 17.759 -5.105 -25.811 1.00 89.25 101 GLY A C 1
ATOM 769 O O . GLY A 1 101 ? 17.273 -5.391 -24.721 1.00 89.25 101 GLY A O 1
ATOM 770 N N . ALA A 1 102 ? 18.419 -3.952 -25.989 1.00 91.00 102 ALA A N 1
ATOM 771 C CA . ALA A 1 102 ? 18.640 -2.992 -24.898 1.00 91.00 102 ALA A CA 1
ATOM 772 C C . ALA A 1 102 ? 17.335 -2.402 -24.337 1.00 91.00 102 ALA A C 1
ATOM 774 O O . ALA A 1 102 ? 17.225 -2.200 -23.131 1.00 91.00 102 ALA A O 1
ATOM 775 N N . GLY A 1 103 ? 16.322 -2.180 -25.183 1.00 91.62 103 GLY A N 1
ATOM 776 C CA . GLY A 1 103 ? 14.987 -1.774 -24.726 1.00 91.62 103 GLY A CA 1
ATOM 777 C C . GLY A 1 103 ? 14.301 -2.842 -23.870 1.00 91.62 103 GLY A C 1
ATOM 778 O O . GLY A 1 103 ? 13.685 -2.516 -22.858 1.00 91.62 103 GLY A O 1
ATOM 779 N N . ALA A 1 104 ? 14.466 -4.120 -24.227 1.00 93.81 104 ALA A N 1
ATOM 780 C CA . ALA A 1 104 ? 13.936 -5.229 -23.439 1.00 93.81 104 ALA A CA 1
ATOM 781 C C . ALA A 1 104 ? 14.679 -5.377 -22.102 1.00 93.81 104 ALA A C 1
ATOM 783 O O . ALA A 1 104 ? 14.042 -5.517 -21.063 1.00 93.81 104 ALA A O 1
ATOM 784 N N . ALA A 1 105 ? 16.009 -5.238 -22.111 1.00 93.38 105 ALA A N 1
ATOM 785 C CA . ALA A 1 105 ? 16.822 -5.214 -20.898 1.00 93.38 105 ALA A CA 1
ATOM 786 C C . ALA A 1 105 ? 16.428 -4.052 -19.970 1.00 93.38 105 ALA A C 1
ATOM 788 O O . ALA A 1 105 ? 16.227 -4.263 -18.779 1.00 93.38 105 ALA A O 1
ATOM 789 N N . ALA A 1 106 ? 16.235 -2.844 -20.507 1.00 94.44 106 ALA A N 1
ATOM 790 C CA . ALA A 1 106 ? 15.756 -1.701 -19.732 1.00 94.44 106 ALA A CA 1
ATOM 791 C C . ALA A 1 106 ? 14.382 -1.972 -19.097 1.00 94.44 106 ALA A C 1
ATOM 793 O O . ALA A 1 106 ? 14.207 -1.749 -17.900 1.00 94.44 106 ALA A O 1
ATOM 794 N N . ALA A 1 107 ? 13.429 -2.510 -19.865 1.00 94.62 107 ALA A N 1
ATOM 795 C CA . ALA A 1 107 ? 12.103 -2.860 -19.361 1.00 94.62 107 ALA A CA 1
ATOM 796 C C . ALA A 1 107 ? 12.152 -3.933 -18.257 1.00 94.62 107 ALA A C 1
ATOM 798 O O . ALA A 1 107 ? 11.443 -3.809 -17.261 1.00 94.62 107 ALA A O 1
ATOM 799 N N . LEU A 1 108 ? 13.023 -4.940 -18.384 1.00 95.75 108 LEU A N 1
ATOM 800 C CA . LEU A 1 108 ? 13.254 -5.940 -17.335 1.00 95.75 108 LEU A CA 1
ATOM 801 C C . LEU A 1 108 ? 13.861 -5.327 -16.070 1.00 95.75 108 LEU A C 1
ATOM 803 O O . LEU A 1 108 ? 13.477 -5.705 -14.967 1.00 95.75 108 LEU A O 1
ATOM 807 N N . GLY A 1 109 ? 14.763 -4.356 -16.215 1.00 95.00 109 GLY A N 1
ATOM 808 C CA . GLY A 1 109 ? 15.331 -3.618 -15.087 1.00 95.00 109 GLY A CA 1
ATOM 809 C C . GLY A 1 109 ? 14.269 -2.844 -14.312 1.00 95.00 109 GLY A C 1
ATOM 810 O O . GLY A 1 109 ? 14.214 -2.904 -13.084 1.00 95.00 109 GLY A O 1
ATOM 811 N N . VAL A 1 110 ? 13.372 -2.168 -15.036 1.00 95.44 110 VAL A N 1
ATOM 812 C CA . VAL A 1 110 ? 12.214 -1.481 -14.447 1.00 95.44 110 VAL A CA 1
ATOM 813 C C . VAL A 1 110 ? 11.260 -2.474 -13.784 1.00 95.44 110 VAL A C 1
ATOM 815 O O . VAL A 1 110 ? 10.826 -2.236 -12.660 1.00 95.44 110 VAL A O 1
ATOM 818 N N . ALA A 1 111 ? 10.969 -3.607 -14.426 1.00 95.31 111 ALA A N 1
ATOM 819 C CA . ALA A 1 111 ? 10.133 -4.648 -13.835 1.00 95.31 111 ALA A CA 1
ATOM 820 C C . ALA A 1 111 ? 10.740 -5.216 -12.543 1.00 95.31 111 ALA A C 1
ATOM 822 O O . ALA A 1 111 ? 10.022 -5.403 -11.566 1.00 95.31 111 ALA A O 1
ATOM 823 N N . GLY A 1 112 ? 12.058 -5.430 -12.507 1.00 95.12 112 GLY A N 1
ATOM 824 C CA . GLY A 1 112 ? 12.776 -5.846 -11.303 1.00 95.12 112 GLY A CA 1
ATOM 825 C C . GLY A 1 112 ? 12.674 -4.816 -10.177 1.00 95.12 112 GLY A C 1
ATOM 826 O O . GLY A 1 112 ? 12.385 -5.184 -9.041 1.00 95.12 112 GLY A O 1
ATOM 827 N N . LEU A 1 113 ? 12.831 -3.524 -10.490 1.00 95.19 113 LEU A N 1
ATOM 828 C CA . LEU A 1 113 ? 12.634 -2.443 -9.519 1.00 95.19 113 LEU A CA 1
ATOM 829 C C . LEU A 1 113 ? 11.210 -2.448 -8.945 1.00 95.19 113 LEU A C 1
ATOM 831 O O . LEU A 1 113 ? 11.052 -2.353 -7.731 1.00 95.19 113 LEU A O 1
ATOM 835 N N . LEU A 1 114 ? 10.192 -2.583 -9.803 1.00 93.69 114 LEU A N 1
ATOM 836 C CA . LEU A 1 114 ? 8.785 -2.643 -9.393 1.00 93.69 114 LEU A CA 1
ATOM 837 C C . LEU A 1 114 ? 8.472 -3.887 -8.554 1.00 93.69 114 LEU A C 1
ATOM 839 O O . LEU A 1 114 ? 7.701 -3.809 -7.602 1.00 93.69 114 LEU A O 1
ATOM 843 N N . LEU A 1 115 ? 9.077 -5.028 -8.884 1.00 93.12 115 LEU A N 1
ATOM 844 C CA . LEU A 1 115 ? 8.923 -6.259 -8.117 1.00 93.12 115 LEU A CA 1
ATOM 845 C C . LEU A 1 115 ? 9.519 -6.101 -6.714 1.00 93.12 115 LEU A C 1
ATOM 847 O O . LEU A 1 115 ? 8.846 -6.389 -5.729 1.00 93.12 115 LEU A O 1
ATOM 851 N N . VAL A 1 116 ? 10.758 -5.609 -6.610 1.00 93.56 116 VAL A N 1
ATOM 852 C CA . VAL A 1 116 ? 11.424 -5.404 -5.316 1.00 93.56 116 VAL A CA 1
ATOM 853 C C . VAL A 1 116 ? 10.663 -4.388 -4.468 1.00 93.56 116 VAL A C 1
ATOM 855 O O . VAL A 1 116 ? 10.399 -4.655 -3.298 1.00 93.56 116 VAL A O 1
ATOM 858 N N . SER A 1 117 ? 10.267 -3.247 -5.040 1.00 89.31 117 SER A N 1
ATOM 859 C CA . SER A 1 117 ? 9.502 -2.238 -4.300 1.00 89.31 117 SER A CA 1
ATOM 860 C C . SER A 1 117 ? 8.129 -2.759 -3.871 1.00 89.31 117 SER A C 1
ATOM 862 O O . SER A 1 117 ? 7.724 -2.518 -2.736 1.00 89.31 117 SER A O 1
ATOM 864 N N . GLY A 1 118 ? 7.453 -3.529 -4.729 1.00 88.56 118 GLY A N 1
ATOM 865 C CA . GLY A 1 118 ? 6.180 -4.174 -4.421 1.00 88.56 118 GLY A CA 1
ATOM 866 C C . GLY A 1 118 ? 6.292 -5.184 -3.280 1.00 88.56 118 GLY A C 1
ATOM 867 O O . GLY A 1 118 ? 5.492 -5.137 -2.350 1.00 88.56 118 GLY A O 1
ATOM 868 N N . VAL A 1 119 ? 7.312 -6.047 -3.298 1.00 89.44 119 VAL A N 1
ATOM 869 C CA . VAL A 1 119 ? 7.565 -7.026 -2.226 1.00 89.44 119 VAL A CA 1
ATOM 870 C C . VAL A 1 119 ? 7.890 -6.329 -0.906 1.00 89.44 119 VAL A C 1
ATOM 872 O O . VAL A 1 119 ? 7.323 -6.685 0.122 1.00 89.44 119 VAL A O 1
ATOM 875 N N . VAL A 1 120 ? 8.760 -5.314 -0.919 1.00 86.94 120 VAL A N 1
ATOM 876 C CA . VAL A 1 120 ? 9.105 -4.549 0.292 1.00 86.94 120 VAL A CA 1
ATOM 877 C C . VAL A 1 120 ? 7.883 -3.813 0.843 1.00 86.94 120 VAL A C 1
ATOM 879 O O . VAL A 1 120 ? 7.664 -3.820 2.052 1.00 86.94 120 VAL A O 1
ATOM 882 N N . GLY A 1 121 ? 7.073 -3.203 -0.027 1.00 80.31 121 GLY A N 1
ATOM 883 C CA . GLY A 1 121 ? 5.828 -2.541 0.362 1.00 80.31 121 GLY A CA 1
ATOM 884 C C . GLY A 1 121 ? 4.829 -3.516 0.982 1.00 80.31 121 GLY A C 1
ATOM 885 O O . GLY A 1 121 ? 4.332 -3.266 2.075 1.00 80.31 121 GLY A O 1
ATOM 886 N N . ALA A 1 122 ? 4.602 -4.663 0.337 1.00 79.62 122 ALA A N 1
ATOM 887 C CA . ALA A 1 122 ? 3.714 -5.705 0.846 1.00 79.62 122 ALA A CA 1
ATOM 888 C C . ALA A 1 122 ? 4.200 -6.279 2.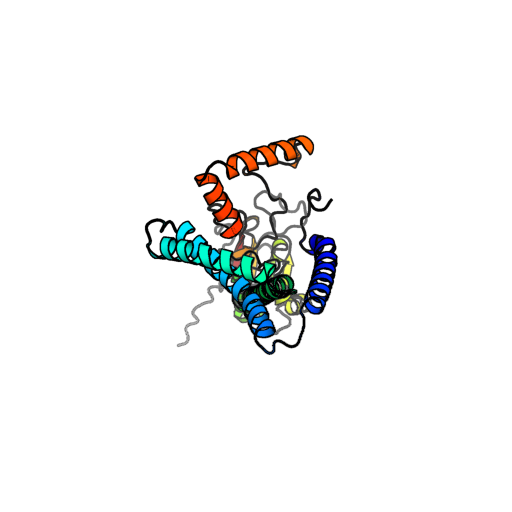187 1.00 79.62 122 ALA A C 1
ATOM 890 O O . ALA A 1 122 ? 3.400 -6.472 3.096 1.00 79.62 122 ALA A O 1
ATOM 891 N N . TRP A 1 123 ? 5.508 -6.505 2.341 1.00 78.19 123 TRP A N 1
ATOM 892 C CA . TRP A 1 123 ? 6.089 -6.985 3.595 1.00 78.19 123 TRP A CA 1
ATOM 893 C C . TRP A 1 123 ? 5.898 -5.985 4.739 1.00 78.19 123 TRP A C 1
ATOM 895 O O . TRP A 1 123 ? 5.494 -6.366 5.835 1.00 78.19 123 TRP A O 1
ATOM 905 N N . ARG A 1 124 ? 6.173 -4.696 4.494 1.00 73.94 124 ARG A N 1
ATOM 906 C CA . ARG A 1 124 ? 6.006 -3.644 5.509 1.00 73.94 124 ARG A CA 1
ATOM 907 C C . ARG A 1 124 ? 4.546 -3.507 5.930 1.00 73.94 124 ARG A C 1
ATOM 909 O O . ARG A 1 124 ? 4.287 -3.472 7.129 1.00 73.94 124 ARG A O 1
ATOM 916 N N . ALA A 1 125 ? 3.631 -3.537 4.963 1.00 67.00 125 ALA A N 1
ATOM 917 C CA . ALA A 1 125 ? 2.195 -3.482 5.211 1.00 67.00 125 ALA A CA 1
ATOM 918 C C . ALA A 1 125 ? 1.656 -4.711 5.963 1.00 67.00 125 ALA A C 1
ATOM 920 O O . ALA A 1 125 ? 0.705 -4.586 6.720 1.00 67.00 125 ALA A O 1
ATOM 921 N N . ALA A 1 126 ? 2.237 -5.898 5.757 1.00 69.69 126 ALA A N 1
ATOM 922 C CA . ALA A 1 126 ? 1.770 -7.122 6.408 1.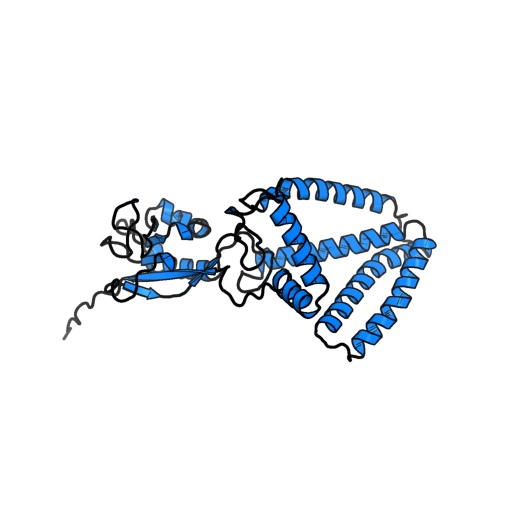00 69.69 126 ALA A CA 1
ATOM 923 C C . ALA A 1 126 ? 2.379 -7.358 7.801 1.00 69.69 126 ALA A C 1
ATOM 925 O O . ALA A 1 126 ? 1.745 -8.001 8.633 1.00 69.69 126 ALA A O 1
ATOM 926 N N . TYR A 1 127 ? 3.614 -6.900 8.045 1.00 72.25 127 TYR A N 1
ATOM 927 C CA . TYR A 1 127 ? 4.384 -7.321 9.226 1.00 72.25 127 TYR A CA 1
ATOM 928 C C . TYR A 1 127 ? 5.003 -6.194 10.050 1.00 72.25 127 TYR A C 1
ATOM 930 O O . TYR A 1 127 ? 5.432 -6.450 11.172 1.00 72.25 127 TYR A O 1
ATOM 938 N N . THR A 1 128 ? 5.161 -4.989 9.496 1.00 68.12 128 THR A N 1
ATOM 939 C CA . THR A 1 128 ? 5.946 -3.928 10.155 1.00 68.12 128 THR A CA 1
ATOM 940 C C . THR A 1 128 ? 5.077 -2.811 10.701 1.00 68.12 128 THR A C 1
ATOM 942 O O . THR A 1 128 ? 5.296 -2.388 11.833 1.00 68.12 128 THR A O 1
ATOM 945 N N . TYR A 1 129 ? 4.133 -2.316 9.903 1.00 65.12 129 TYR A N 1
ATOM 946 C CA . TYR A 1 129 ? 3.279 -1.200 10.293 1.00 65.12 129 TYR A CA 1
ATOM 947 C C . TYR A 1 129 ? 1.849 -1.664 10.494 1.00 65.12 129 TYR A C 1
ATOM 949 O O . TYR A 1 129 ? 1.301 -2.395 9.674 1.00 65.12 129 TYR A O 1
ATOM 957 N N . ASP A 1 130 ? 1.266 -1.218 11.598 1.00 58.12 130 ASP A N 1
ATOM 958 C CA . ASP A 1 130 ? -0.167 -1.242 11.836 1.00 58.12 130 ASP A CA 1
ATOM 959 C C . ASP A 1 130 ? -0.824 0.019 11.239 1.00 58.12 130 ASP A C 1
ATOM 961 O O . ASP A 1 130 ? -0.185 0.865 10.600 1.00 58.12 130 ASP A O 1
ATOM 965 N N . ASP A 1 131 ? -2.124 0.155 11.461 1.00 56.88 131 ASP A N 1
ATOM 966 C CA . ASP A 1 131 ? -2.943 1.290 11.043 1.00 56.88 131 ASP A CA 1
ATOM 967 C C . ASP A 1 131 ? -2.623 2.609 11.771 1.00 56.88 131 ASP A C 1
ATOM 969 O O . ASP A 1 131 ? -3.200 3.645 11.431 1.00 56.88 131 ASP A O 1
ATOM 973 N N . SER A 1 132 ? -1.685 2.616 12.730 1.00 54.31 132 SER A N 1
ATOM 974 C CA . SER A 1 132 ? -1.176 3.867 13.308 1.00 54.31 132 SER A CA 1
ATOM 975 C C . SER A 1 132 ? -0.435 4.717 12.269 1.00 54.31 132 SER A C 1
ATOM 977 O O . SER A 1 132 ? -0.319 5.936 12.424 1.00 54.31 132 SER A O 1
ATOM 979 N N . ASN A 1 133 ? 0.025 4.094 11.176 1.00 53.47 133 ASN A N 1
ATOM 980 C CA . ASN A 1 133 ? 0.642 4.770 10.045 1.00 53.47 133 ASN A CA 1
ATOM 981 C C . ASN A 1 133 ? -0.369 4.955 8.906 1.00 53.47 133 ASN A C 1
ATOM 983 O O . ASN A 1 133 ? -1.143 4.062 8.572 1.00 53.47 133 ASN A O 1
ATOM 987 N N . LEU A 1 134 ? -0.333 6.127 8.264 1.00 52.81 134 LEU A N 1
ATOM 988 C CA . LEU A 1 134 ? -1.182 6.477 7.119 1.00 52.81 134 LEU A CA 1
ATOM 989 C C . LEU A 1 134 ? -0.730 5.725 5.848 1.00 52.81 134 LEU A C 1
ATOM 991 O O . LEU A 1 134 ? -0.214 6.335 4.913 1.00 52.81 134 LEU A O 1
ATOM 995 N N . GLU A 1 135 ? -0.895 4.401 5.803 1.00 51.41 135 GLU A N 1
ATOM 996 C CA . GLU A 1 135 ? -0.589 3.571 4.632 1.00 51.41 135 GLU A CA 1
ATOM 997 C C . GLU A 1 135 ? -1.871 2.984 4.008 1.00 51.41 135 GLU A C 1
ATOM 999 O O . GLU A 1 135 ? -2.729 2.421 4.681 1.00 51.41 135 GLU A O 1
ATOM 1004 N N . ILE A 1 136 ? -2.007 3.097 2.679 1.00 52.06 136 ILE A N 1
ATOM 1005 C CA . ILE A 1 136 ? -3.213 2.713 1.906 1.00 52.06 136 ILE A CA 1
ATOM 1006 C C . ILE A 1 136 ? -3.432 1.180 1.859 1.00 52.06 136 ILE A C 1
ATOM 1008 O O . ILE A 1 136 ? -4.468 0.715 1.386 1.00 52.06 136 ILE A O 1
ATOM 1012 N N . LEU A 1 137 ? -2.475 0.378 2.341 1.00 52.34 137 LEU A N 1
ATOM 1013 C CA . LEU A 1 137 ? -2.487 -1.083 2.198 1.00 52.34 137 LEU A CA 1
ATOM 1014 C C . LEU A 1 137 ? -3.242 -1.847 3.303 1.00 52.34 137 LEU A C 1
ATOM 1016 O O . LEU A 1 137 ? -3.501 -3.038 3.120 1.00 52.34 137 LEU A O 1
ATOM 1020 N N . ALA A 1 138 ? -3.631 -1.208 4.409 1.00 52.72 138 ALA A N 1
ATOM 1021 C CA . ALA A 1 138 ? -4.385 -1.865 5.477 1.00 52.72 138 ALA A CA 1
ATOM 1022 C C . ALA A 1 138 ? -5.873 -1.991 5.094 1.00 52.72 138 ALA A C 1
ATOM 1024 O O . ALA A 1 138 ? -6.688 -1.112 5.357 1.00 52.72 138 ALA A O 1
ATOM 1025 N N . TYR A 1 139 ? -6.216 -3.078 4.397 1.00 51.78 139 TYR A N 1
ATOM 1026 C CA . TYR A 1 139 ? -7.566 -3.310 3.869 1.00 51.78 139 TYR A CA 1
ATOM 1027 C C . TYR A 1 139 ? -8.510 -4.029 4.854 1.00 51.78 139 TYR A C 1
ATOM 1029 O O . TYR A 1 139 ? -9.708 -3.762 4.858 1.00 51.78 139 TYR A O 1
ATOM 1037 N N . ALA A 1 140 ? -8.000 -4.950 5.672 1.00 50.53 140 ALA A N 1
ATOM 1038 C CA . ALA A 1 140 ? -8.845 -5.872 6.443 1.00 50.53 140 ALA A CA 1
ATOM 1039 C C . ALA A 1 140 ? -8.444 -6.006 7.918 1.00 50.53 140 ALA A C 1
ATOM 1041 O O . ALA A 1 140 ? -8.937 -6.904 8.602 1.00 50.53 140 ALA A O 1
ATOM 1042 N N . GLN A 1 141 ? -7.529 -5.158 8.388 1.00 54.22 141 GLN A N 1
ATOM 1043 C CA . GLN A 1 141 ? -7.064 -5.186 9.767 1.00 54.22 141 GLN A CA 1
ATOM 1044 C C . GLN A 1 141 ? -7.961 -4.298 10.632 1.00 54.22 141 GLN A C 1
ATOM 1046 O O . GLN A 1 141 ? -8.417 -3.251 10.177 1.00 54.22 141 GLN A O 1
ATOM 1051 N N . GLY A 1 142 ? -8.228 -4.741 11.862 1.00 62.38 142 GLY A N 1
ATOM 1052 C CA . GLY A 1 142 ? -8.824 -3.884 12.884 1.00 62.38 142 GLY A CA 1
ATOM 1053 C C . GLY A 1 142 ? -7.812 -2.839 13.320 1.00 62.38 142 GLY A C 1
ATOM 1054 O O . GLY A 1 142 ? -6.641 -2.912 12.938 1.00 62.38 142 GLY A O 1
ATOM 1055 N N . SER A 1 143 ? -8.248 -1.880 14.123 1.00 73.94 143 SER A N 1
ATOM 1056 C CA . SER A 1 143 ? -7.304 -0.926 14.690 1.00 73.94 143 SER A CA 1
ATOM 1057 C C . SER A 1 143 ? -6.234 -1.617 15.538 1.00 73.94 143 SER A C 1
ATOM 1059 O O . SER A 1 143 ? -6.458 -2.698 16.095 1.00 73.94 143 SER A O 1
ATOM 1061 N N . ALA A 1 144 ? -5.084 -0.971 15.704 1.00 76.12 144 ALA A N 1
ATOM 1062 C CA . ALA A 1 144 ? -4.075 -1.376 16.675 1.00 76.12 144 ALA A CA 1
ATOM 1063 C C . ALA A 1 144 ? -4.672 -1.461 18.093 1.00 76.12 144 ALA A C 1
ATOM 1065 O O . ALA A 1 144 ? -4.336 -2.370 18.861 1.00 76.12 144 ALA A O 1
ATOM 1066 N N . ASP A 1 145 ? -5.625 -0.577 18.408 1.00 81.69 145 ASP A N 1
ATOM 1067 C CA . ASP A 1 145 ? -6.339 -0.561 19.684 1.00 81.69 145 ASP A CA 1
ATOM 1068 C C . ASP A 1 145 ? -7.080 -1.880 19.937 1.00 81.69 145 ASP A C 1
ATOM 1070 O O . ASP A 1 145 ? -7.050 -2.383 21.060 1.00 81.69 145 ASP A O 1
ATOM 1074 N N . LEU A 1 146 ? -7.632 -2.522 18.902 1.00 82.94 146 LEU A N 1
ATOM 1075 C CA . LEU A 1 146 ? -8.342 -3.798 19.026 1.00 82.94 146 LEU A CA 1
ATOM 1076 C C . LEU A 1 146 ? -7.458 -4.912 19.609 1.00 82.94 146 LEU A C 1
ATOM 1078 O O . LEU A 1 146 ? -7.912 -5.715 20.429 1.00 82.94 146 LEU A O 1
ATOM 1082 N N . VAL A 1 147 ? -6.176 -4.943 19.225 1.00 83.38 147 VAL A N 1
ATOM 1083 C CA . VAL A 1 147 ? -5.197 -5.900 19.766 1.00 83.38 147 VAL A CA 1
ATOM 1084 C C . VAL A 1 147 ? -4.960 -5.629 21.249 1.00 83.38 147 VAL A C 1
ATOM 1086 O O . VAL A 1 147 ? -4.930 -6.563 22.054 1.00 83.38 147 VAL A O 1
ATOM 1089 N N . THR A 1 148 ? -4.830 -4.357 21.632 1.00 86.06 148 THR A N 1
ATOM 1090 C CA . THR A 1 148 ? -4.645 -3.981 23.040 1.00 86.06 148 THR A CA 1
ATOM 1091 C C . THR A 1 148 ? -5.875 -4.309 23.883 1.00 86.06 148 THR A C 1
ATOM 1093 O O . THR A 1 148 ? -5.727 -4.863 24.974 1.00 86.06 148 THR A O 1
ATOM 1096 N N . THR A 1 149 ? -7.082 -4.085 23.352 1.00 88.06 149 THR A N 1
ATOM 1097 C CA . THR A 1 149 ? -8.346 -4.454 23.998 1.00 88.06 149 THR A CA 1
ATOM 1098 C C . THR A 1 149 ? -8.437 -5.962 24.202 1.00 88.06 149 THR A C 1
ATOM 1100 O O . THR A 1 149 ? -8.782 -6.406 25.296 1.00 88.06 149 THR A O 1
ATOM 1103 N N . TYR A 1 150 ? -8.071 -6.770 23.199 1.00 88.81 150 TYR A N 1
ATOM 1104 C CA . TYR A 1 150 ? -8.038 -8.227 23.349 1.00 88.81 150 TYR A CA 1
ATOM 1105 C C . TYR A 1 150 ? -7.073 -8.670 24.456 1.00 88.81 150 TYR A C 1
ATOM 1107 O O . TYR A 1 150 ? -7.442 -9.482 25.303 1.00 88.81 150 TYR A O 1
ATOM 1115 N N . VAL A 1 151 ? -5.849 -8.131 24.487 1.00 88.62 151 VAL A N 1
ATOM 1116 C CA . VAL A 1 151 ? -4.855 -8.477 25.518 1.00 88.62 151 VAL A CA 1
ATOM 1117 C C . VAL A 1 151 ? -5.337 -8.074 26.915 1.00 88.62 151 VAL A C 1
ATOM 1119 O O . VAL A 1 151 ? -5.173 -8.846 27.863 1.00 88.62 151 VAL A O 1
ATOM 1122 N N . ASP A 1 152 ? -5.965 -6.905 27.057 1.00 87.56 152 ASP A N 1
ATOM 1123 C CA . ASP A 1 152 ? -6.530 -6.454 28.332 1.00 87.56 152 ASP A CA 1
ATOM 1124 C C . ASP A 1 152 ? -7.673 -7.367 28.803 1.00 87.56 152 ASP A C 1
ATOM 1126 O O . ASP A 1 152 ? -7.657 -7.849 29.939 1.00 87.56 152 ASP A O 1
ATOM 1130 N N . LEU A 1 153 ? -8.615 -7.692 27.912 1.00 88.00 153 LEU A N 1
ATOM 1131 C CA . LEU A 1 153 ? -9.701 -8.635 28.188 1.00 88.00 153 LEU A CA 1
ATOM 1132 C C . LEU A 1 153 ? -9.167 -10.014 28.562 1.00 88.00 153 LEU A C 1
ATOM 1134 O O . LEU A 1 153 ? -9.638 -10.616 29.529 1.00 88.00 153 LEU A O 1
ATOM 1138 N N . LYS A 1 154 ? -8.153 -10.496 27.838 1.00 86.69 154 LYS A N 1
ATOM 1139 C CA . LYS A 1 154 ? -7.511 -11.779 28.104 1.00 86.69 154 LYS A CA 1
ATOM 1140 C C . LYS A 1 154 ? -6.924 -11.832 29.501 1.00 86.69 154 LYS A C 1
ATOM 1142 O O . LYS A 1 154 ? -7.198 -12.779 30.235 1.00 86.69 154 LYS A O 1
ATOM 1147 N N . ASN A 1 155 ? -6.171 -10.811 29.889 1.00 85.00 155 ASN A N 1
ATOM 1148 C CA . ASN A 1 155 ? -5.518 -10.764 31.193 1.00 85.00 155 ASN A CA 1
ATOM 1149 C C . ASN A 1 155 ? -6.505 -10.567 32.353 1.00 85.00 155 ASN A C 1
ATOM 1151 O O . ASN A 1 155 ? -6.240 -11.043 33.455 1.00 85.00 155 ASN A O 1
ATOM 1155 N N . ARG A 1 156 ? -7.627 -9.870 32.130 1.00 80.19 156 ARG A N 1
ATOM 1156 C CA . ARG A 1 156 ? -8.586 -9.531 33.195 1.00 80.19 156 ARG A CA 1
ATOM 1157 C C . ARG A 1 156 ? -9.713 -10.541 33.371 1.00 80.19 156 ARG A C 1
ATOM 1159 O O . ARG A 1 156 ? -10.090 -10.817 34.505 1.00 80.19 156 ARG A O 1
ATOM 1166 N N . VAL A 1 157 ? -10.285 -11.025 32.271 1.00 81.00 157 VAL A N 1
ATOM 1167 C CA . VAL A 1 157 ? -11.566 -11.751 32.282 1.00 81.00 157 VAL A CA 1
ATOM 1168 C C . VAL A 1 157 ? -11.463 -13.089 31.557 1.00 81.00 157 VAL A C 1
ATOM 1170 O O . VAL A 1 157 ? -11.893 -14.097 32.104 1.00 81.00 157 VAL A O 1
ATOM 1173 N N . LEU A 1 158 ? -10.845 -13.142 30.370 1.00 79.75 158 LEU A N 1
ATOM 1174 C CA . LEU A 1 158 ? -10.917 -14.344 29.524 1.00 79.75 158 LEU A CA 1
ATOM 1175 C C . LEU A 1 158 ? -9.966 -15.477 29.958 1.00 79.75 158 LEU A C 1
ATOM 1177 O O . LEU A 1 158 ? -10.226 -16.632 29.642 1.00 79.75 158 LEU A O 1
ATOM 1181 N N . SER A 1 159 ? -8.885 -15.192 30.698 1.00 72.00 159 SER A N 1
ATOM 1182 C CA . SER A 1 159 ? -7.962 -16.239 31.196 1.00 72.00 159 SER A CA 1
ATOM 1183 C C . SER A 1 159 ? -8.452 -16.954 32.463 1.00 72.00 159 SER A C 1
ATOM 1185 O O . SER A 1 159 ? -7.837 -17.929 32.893 1.00 72.00 159 SER A O 1
ATOM 1187 N N . ALA A 1 160 ? -9.531 -16.482 33.094 1.00 63.84 160 ALA A N 1
ATOM 1188 C CA . ALA A 1 160 ? -10.071 -17.083 34.308 1.00 63.84 160 ALA A CA 1
ATOM 1189 C C . ALA A 1 160 ? -10.976 -18.277 33.952 1.00 63.84 160 ALA A C 1
ATOM 1191 O O . ALA A 1 160 ? -12.150 -18.111 33.636 1.00 63.84 160 ALA A O 1
ATOM 1192 N N . THR A 1 161 ? -10.437 -19.496 33.985 1.00 51.00 161 THR A N 1
ATOM 1193 C CA . THR A 1 161 ? -11.174 -20.715 33.610 1.00 51.00 161 THR A CA 1
ATOM 1194 C C . THR A 1 161 ? -12.148 -21.155 34.717 1.00 51.00 161 THR A C 1
ATOM 1196 O O . THR A 1 161 ? -11.717 -21.521 35.810 1.00 51.00 161 THR A O 1
ATOM 1199 N N . GLY A 1 162 ? -13.460 -21.160 34.444 1.00 53.81 162 GLY A N 1
ATOM 1200 C CA . GLY A 1 162 ? -14.488 -21.749 35.319 1.00 53.81 162 GLY A CA 1
ATOM 1201 C C . GLY A 1 162 ? -15.916 -21.651 34.754 1.00 53.81 162 GLY A C 1
ATOM 1202 O O . GLY A 1 162 ? -16.233 -20.701 34.045 1.00 53.81 162 GLY A O 1
ATOM 1203 N N . GLU A 1 163 ? -16.791 -22.610 35.092 1.00 48.59 163 GLU A N 1
ATOM 1204 C CA . GLU A 1 163 ? -18.189 -22.732 34.603 1.00 48.59 163 GLU A CA 1
ATOM 1205 C C . GLU A 1 163 ? -19.081 -21.494 34.857 1.00 48.59 163 GLU A C 1
ATOM 1207 O O . GLU A 1 163 ? -20.098 -21.322 34.192 1.00 48.59 163 GLU A O 1
ATOM 1212 N N . SER A 1 164 ? -18.703 -20.589 35.770 1.00 53.59 164 SER A N 1
ATOM 1213 C CA . SER A 1 164 ? -19.447 -19.350 36.075 1.00 53.59 164 SER A CA 1
ATOM 1214 C C . SER A 1 164 ? -19.144 -18.156 35.154 1.00 53.59 164 SER A C 1
ATOM 1216 O O . SER A 1 164 ? -19.599 -17.053 35.442 1.00 53.59 164 SER A O 1
ATOM 1218 N N . GLN A 1 165 ? -18.378 -18.334 34.075 1.00 64.69 165 GLN A N 1
ATOM 1219 C CA . GLN A 1 165 ? -17.924 -17.236 33.199 1.00 64.69 165 GLN A CA 1
ATOM 1220 C C . GLN A 1 165 ? -18.722 -17.109 31.885 1.00 64.69 165 GLN A C 1
ATOM 1222 O O . GLN A 1 165 ? -18.404 -16.257 31.057 1.00 64.69 165 GLN A O 1
ATOM 1227 N N . SER A 1 166 ? -19.761 -17.926 31.671 1.00 67.62 166 SER A N 1
ATOM 1228 C CA . SER A 1 166 ? -20.617 -17.815 30.480 1.00 67.62 166 SER A CA 1
ATOM 1229 C C . SER A 1 166 ? -21.250 -16.418 30.402 1.00 67.62 166 SER A C 1
ATOM 1231 O O . SER A 1 166 ? -21.975 -16.013 31.308 1.00 67.62 166 SER A O 1
ATOM 1233 N N . GLY A 1 167 ? -20.985 -15.683 29.319 1.00 74.25 167 GLY A N 1
ATOM 1234 C CA . GLY A 1 167 ? -21.446 -14.306 29.121 1.00 74.25 167 GLY A CA 1
ATOM 1235 C C . GLY A 1 167 ? -20.705 -13.247 29.950 1.00 74.25 167 GLY A C 1
ATOM 1236 O O . GLY A 1 167 ? -21.257 -12.174 30.191 1.00 74.25 167 GLY A O 1
ATOM 1237 N N . ALA A 1 168 ? -19.476 -13.520 30.403 1.00 83.75 168 ALA A N 1
ATOM 1238 C CA . ALA A 1 168 ? -18.673 -12.567 31.172 1.00 83.75 168 ALA A CA 1
ATOM 1239 C C . ALA A 1 168 ? -18.298 -11.302 30.381 1.00 83.75 168 ALA A C 1
ATOM 1241 O O . ALA A 1 168 ? -18.116 -10.240 30.989 1.00 83.75 168 ALA A O 1
ATOM 1242 N N . VAL A 1 169 ? -18.192 -11.400 29.051 1.00 88.06 169 VAL A N 1
ATOM 1243 C CA . VAL A 1 169 ? -17.906 -10.270 28.158 1.00 88.06 169 VAL A CA 1
ATOM 1244 C C . VAL A 1 169 ? -18.986 -10.155 27.088 1.00 88.06 169 VAL A C 1
ATOM 1246 O O . VAL A 1 169 ? -19.279 -11.128 26.391 1.00 88.06 169 VAL A O 1
ATOM 1249 N N . LYS A 1 170 ? -19.546 -8.954 26.929 1.00 89.44 170 LYS A N 1
ATOM 1250 C CA . LYS A 1 170 ? -20.474 -8.629 25.841 1.00 89.44 170 LYS A CA 1
ATOM 1251 C C . LYS A 1 170 ? -19.887 -7.575 24.923 1.00 89.44 170 LYS A C 1
ATOM 1253 O O . LYS A 1 170 ? -19.340 -6.581 25.393 1.00 89.44 170 LYS A O 1
ATOM 1258 N N . VAL A 1 171 ? -19.991 -7.799 23.625 1.00 88.94 171 VAL A N 1
ATOM 1259 C CA . VAL A 1 171 ? -19.372 -6.950 22.607 1.00 88.94 171 VAL A CA 1
ATOM 1260 C C . VAL A 1 171 ? -20.419 -6.519 21.607 1.00 88.94 171 VAL A C 1
ATOM 1262 O O . VAL A 1 171 ? -21.257 -7.328 21.222 1.00 88.94 171 VAL A O 1
ATOM 1265 N N . ASP A 1 172 ? -20.353 -5.264 21.189 1.00 85.56 172 ASP A N 1
ATOM 1266 C CA . ASP A 1 172 ? -21.223 -4.737 20.152 1.00 85.56 172 ASP A CA 1
ATOM 1267 C C . ASP A 1 172 ? -21.106 -5.552 18.868 1.00 85.56 172 ASP A C 1
ATOM 1269 O O . ASP A 1 172 ? -20.003 -5.909 18.437 1.00 85.56 172 ASP A O 1
ATOM 1273 N N . TYR A 1 173 ? -22.240 -5.827 18.238 1.00 82.31 173 TYR A N 1
ATOM 1274 C CA . TYR A 1 173 ? -22.260 -6.514 16.957 1.00 82.31 173 TYR A CA 1
ATOM 1275 C C . TYR A 1 173 ? -21.548 -5.702 15.868 1.00 82.31 173 TYR A C 1
ATOM 1277 O O . TYR A 1 173 ? -20.891 -6.289 15.010 1.00 82.31 173 TYR A O 1
ATOM 1285 N N . ASP A 1 174 ? -21.569 -4.372 15.948 1.00 77.25 174 ASP A N 1
ATOM 1286 C CA . ASP A 1 174 ? -20.881 -3.507 14.978 1.00 77.25 174 ASP A CA 1
ATOM 1287 C C . ASP A 1 174 ? -19.348 -3.627 15.061 1.00 77.25 174 ASP A C 1
ATOM 1289 O O . ASP A 1 174 ? -18.622 -3.362 14.101 1.00 77.25 174 ASP A O 1
ATOM 1293 N N . MET A 1 175 ? -18.841 -4.163 16.174 1.00 79.25 175 MET A N 1
ATOM 1294 C CA . MET A 1 175 ? -17.434 -4.511 16.361 1.00 79.25 175 MET A CA 1
ATOM 1295 C C . MET A 1 175 ? -17.104 -5.969 15.994 1.00 79.25 175 MET A C 1
ATOM 1297 O O . MET A 1 175 ? -15.956 -6.397 16.147 1.00 79.25 175 MET A O 1
ATOM 1301 N N . TRP A 1 176 ? -18.078 -6.760 15.523 1.00 81.62 176 TRP A N 1
ATOM 1302 C CA . TRP A 1 176 ? -17.914 -8.190 15.227 1.00 81.62 176 TRP A CA 1
ATOM 1303 C C . TRP A 1 176 ? -16.716 -8.467 14.316 1.00 81.62 176 TRP A C 1
ATOM 1305 O O . TRP A 1 176 ? -15.900 -9.351 14.594 1.00 81.62 176 TRP A O 1
ATOM 1315 N N . TYR A 1 177 ? -16.583 -7.712 13.224 1.00 73.25 177 TYR A N 1
ATOM 1316 C CA . TYR A 1 177 ? -15.440 -7.811 12.325 1.00 73.25 177 TYR A CA 1
ATOM 1317 C C . TYR A 1 177 ? -14.476 -6.642 12.573 1.00 73.25 177 TYR A C 1
ATOM 1319 O O . TYR A 1 177 ? -14.916 -5.500 12.533 1.00 73.25 177 TYR A O 1
ATOM 1327 N N . PRO A 1 178 ? -13.165 -6.886 12.767 1.00 76.88 178 PRO A N 1
ATOM 1328 C CA . PRO A 1 178 ? -12.474 -8.177 12.726 1.00 76.88 178 PRO A CA 1
ATOM 1329 C C . PRO A 1 178 ? -12.341 -8.859 14.096 1.00 76.88 178 PRO A C 1
ATOM 1331 O O . PRO A 1 178 ? -11.639 -9.867 14.193 1.00 76.88 178 PRO A O 1
ATOM 1334 N N . PHE A 1 179 ? -12.986 -8.353 15.154 1.00 84.25 179 PHE A N 1
ATOM 1335 C CA . PHE A 1 179 ? -12.746 -8.825 16.520 1.00 84.25 179 PHE A CA 1
ATOM 1336 C C . PHE A 1 179 ? -12.975 -10.329 16.712 1.00 84.25 179 PHE A C 1
ATOM 1338 O O . PHE A 1 179 ? -12.190 -10.978 17.401 1.00 84.25 179 PHE A O 1
ATOM 1345 N N . GLN A 1 180 ? -13.953 -10.911 16.010 1.00 86.12 180 GLN A N 1
ATOM 1346 C CA . GLN A 1 180 ? -14.237 -12.353 15.986 1.00 86.12 180 GLN A CA 1
ATOM 1347 C C . GLN A 1 180 ? -13.012 -13.247 15.711 1.00 86.12 180 GLN A C 1
ATOM 1349 O O . GLN A 1 180 ? -13.013 -14.420 16.081 1.00 86.12 180 GLN A O 1
ATOM 1354 N N . TRP A 1 181 ? -11.974 -12.740 15.033 1.00 84.62 181 TRP A N 1
ATOM 1355 C CA . TRP A 1 181 ? -10.756 -13.509 14.766 1.00 84.62 181 TRP A CA 1
ATOM 1356 C C . TRP A 1 181 ? -9.906 -13.698 16.023 1.00 84.62 181 TRP A C 1
ATOM 1358 O O . TRP A 1 181 ? -9.247 -14.727 16.145 1.00 84.62 181 TRP A O 1
ATOM 1368 N N . TYR A 1 182 ? -9.950 -12.740 16.951 1.00 85.69 182 TYR A N 1
ATOM 1369 C CA . TYR A 1 182 ? -9.201 -12.772 18.207 1.00 85.69 182 TYR A CA 1
ATOM 1370 C C . TYR A 1 182 ? -9.920 -13.576 19.285 1.00 85.69 182 TYR A C 1
ATOM 1372 O O . TYR A 1 182 ? -9.268 -14.273 20.051 1.00 85.69 182 TYR A O 1
ATOM 1380 N N . VAL A 1 183 ? -11.252 -13.494 19.322 1.00 88.56 183 VAL A N 1
ATOM 1381 C CA . VAL A 1 183 ? -12.074 -14.054 20.409 1.00 88.56 183 VAL A CA 1
ATOM 1382 C C . VAL A 1 183 ? -12.797 -15.351 20.035 1.00 88.56 183 VAL A C 1
ATOM 1384 O O . VAL A 1 183 ? -13.771 -15.735 20.675 1.00 88.56 183 VAL A O 1
ATOM 1387 N N . ARG A 1 184 ? -12.369 -16.030 18.962 1.00 86.75 184 ARG A N 1
ATOM 1388 C CA . ARG A 1 184 ? -13.075 -17.198 18.406 1.00 86.75 184 ARG A CA 1
ATOM 1389 C C . ARG A 1 184 ? -13.234 -18.334 19.415 1.00 86.75 184 ARG A C 1
ATOM 1391 O O . ARG A 1 184 ? -14.270 -18.999 19.424 1.00 86.75 184 ARG A O 1
ATOM 1398 N N . GLU A 1 185 ? -12.208 -18.581 20.223 1.00 87.44 185 GLU A N 1
ATOM 1399 C CA . GLU A 1 185 ? -12.239 -19.640 21.232 1.00 87.44 185 GLU A CA 1
ATOM 1400 C C . GLU A 1 185 ? -13.214 -19.276 22.355 1.00 87.44 185 GLU A C 1
ATOM 1402 O O . GLU A 1 185 ? -14.047 -20.088 22.747 1.00 87.44 185 GLU A O 1
ATOM 1407 N N . GLU A 1 186 ? -13.171 -18.027 22.805 1.00 87.88 186 GLU A N 1
ATOM 1408 C CA . GLU A 1 186 ? -13.988 -17.473 23.878 1.00 87.88 186 GLU A CA 1
ATOM 1409 C C . GLU A 1 186 ? -15.462 -17.349 23.471 1.00 87.88 186 GLU A C 1
ATOM 1411 O O . GLU A 1 186 ? -16.351 -17.584 24.292 1.00 87.88 186 GLU A O 1
ATOM 1416 N N . THR A 1 187 ? -15.734 -17.058 22.195 1.00 86.38 187 THR A N 1
ATOM 1417 C CA . THR A 1 187 ? -17.076 -17.139 21.604 1.00 86.38 187 THR A CA 1
ATOM 1418 C C . THR A 1 187 ? -17.560 -18.585 21.531 1.00 86.38 187 THR A C 1
ATOM 1420 O O . THR A 1 187 ? -18.699 -18.864 21.896 1.00 86.38 187 THR A O 1
ATOM 1423 N N . GLY A 1 188 ? -16.701 -19.528 21.126 1.00 83.75 188 GLY A N 1
ATOM 1424 C CA . GLY A 1 188 ? -17.037 -20.957 21.097 1.00 83.75 188 GLY A CA 1
ATOM 1425 C C . GLY A 1 188 ? -17.314 -21.554 22.483 1.00 83.75 188 GLY A C 1
ATOM 1426 O O . GLY A 1 188 ? -18.137 -22.457 22.609 1.00 83.75 188 GLY A O 1
ATOM 1427 N N . GLN A 1 189 ? -16.662 -21.030 23.523 1.00 84.50 189 GLN A N 1
ATOM 1428 C CA . GLN A 1 189 ? -16.862 -21.412 24.926 1.00 84.50 189 GLN A CA 1
ATOM 1429 C C . GLN A 1 189 ? -18.046 -20.691 25.594 1.00 84.50 189 GLN A C 1
ATOM 1431 O O . GLN A 1 189 ? -18.426 -21.044 26.707 1.00 84.50 189 GLN A O 1
ATOM 1436 N N . GLY A 1 190 ? -18.628 -19.679 24.941 1.00 83.81 190 GLY A N 1
ATOM 1437 C CA . GLY A 1 190 ? -19.725 -18.876 25.485 1.00 83.81 190 GLY A CA 1
ATOM 1438 C C . GLY A 1 190 ? -19.305 -17.821 26.517 1.00 83.81 190 GLY A C 1
ATOM 1439 O O . GLY A 1 190 ? -20.170 -17.115 27.033 1.00 83.81 190 GLY A O 1
ATOM 1440 N N . THR A 1 191 ? -18.007 -17.673 26.803 1.00 86.69 191 THR A N 1
ATOM 1441 C CA . THR A 1 191 ? -17.445 -16.650 27.708 1.00 86.69 191 THR A CA 1
ATOM 1442 C C . THR A 1 191 ? -17.644 -15.237 27.157 1.00 86.69 191 THR A C 1
ATOM 1444 O O . THR A 1 191 ? -17.892 -14.297 27.917 1.00 86.69 191 THR A O 1
ATOM 1447 N N . LEU A 1 192 ? -17.567 -15.095 25.831 1.00 89.88 192 LEU A N 1
ATOM 1448 C CA . LEU A 1 192 ? -17.781 -13.841 25.115 1.00 89.88 192 LEU A CA 1
ATOM 1449 C C . LEU A 1 192 ? -18.940 -13.972 24.129 1.00 89.88 192 LEU A C 1
ATOM 1451 O O . LEU A 1 192 ? -19.002 -14.933 23.364 1.00 89.88 192 LEU A O 1
ATOM 1455 N N . GLN A 1 193 ? -19.838 -12.988 24.120 1.00 88.94 193 GLN A N 1
ATOM 1456 C CA . GLN A 1 193 ? -20.988 -12.951 23.215 1.00 88.94 193 GLN A CA 1
ATOM 1457 C C . GLN A 1 193 ? -21.073 -11.606 22.498 1.00 88.94 193 GLN A C 1
ATOM 1459 O O . GLN A 1 193 ? -20.786 -10.561 23.082 1.00 88.94 193 GLN A O 1
ATOM 1464 N N . PHE A 1 194 ? -21.474 -11.653 21.231 1.00 87.62 194 PHE A N 1
ATOM 1465 C CA . PHE A 1 194 ? -21.755 -10.462 20.443 1.00 87.62 194 PHE A CA 1
ATOM 1466 C C . PHE A 1 194 ? -23.249 -10.160 20.500 1.00 87.62 194 PHE A C 1
ATOM 1468 O O . PHE A 1 194 ? -24.059 -11.026 20.173 1.00 87.62 194 PHE A O 1
ATOM 1475 N N . ASP A 1 195 ? -23.588 -8.944 20.910 1.00 85.81 195 ASP A N 1
ATOM 1476 C CA . ASP A 1 195 ? -24.951 -8.468 21.112 1.00 85.81 195 ASP A CA 1
ATOM 1477 C C . ASP A 1 195 ? -25.154 -7.128 20.398 1.00 85.81 195 ASP A C 1
ATOM 1479 O O . ASP A 1 195 ? -24.249 -6.301 20.331 1.00 85.81 195 ASP A O 1
ATOM 1483 N N . ARG A 1 196 ? -26.363 -6.898 19.877 1.00 82.25 196 ARG A N 1
ATOM 1484 C CA . ARG A 1 196 ? -26.751 -5.607 19.296 1.00 82.25 196 ARG A CA 1
ATOM 1485 C C . ARG A 1 196 ? -27.077 -4.630 20.426 1.00 82.25 196 ARG A C 1
ATOM 1487 O O . ARG A 1 196 ? -28.052 -4.859 21.151 1.00 82.25 196 ARG A O 1
ATOM 1494 N N . PHE A 1 197 ? -26.298 -3.560 20.573 1.00 81.81 197 PHE A N 1
ATOM 1495 C CA . PHE A 1 197 ? -26.630 -2.483 21.509 1.00 81.81 197 PHE A CA 1
ATOM 1496 C C . PHE A 1 197 ? -27.555 -1.445 20.857 1.00 81.81 197 PHE A C 1
ATOM 1498 O O . PHE A 1 197 ? -27.539 -1.275 19.642 1.00 81.81 197 PHE A O 1
ATOM 1505 N N . CYS A 1 198 ? -28.429 -0.816 21.647 1.00 74.44 198 CYS A N 1
ATOM 1506 C CA . CYS A 1 198 ? -29.345 0.216 21.146 1.00 74.44 198 CYS A CA 1
ATOM 1507 C C . CYS A 1 198 ? -28.629 1.564 20.974 1.00 74.44 198 CYS A C 1
ATOM 1509 O O . CYS A 1 198 ? -27.837 1.949 21.840 1.00 74.44 198 CYS A O 1
ATOM 1511 N N . ALA A 1 199 ? -28.974 2.322 19.929 1.00 68.38 199 ALA A N 1
ATOM 1512 C CA . ALA A 1 199 ? -28.568 3.719 19.813 1.00 68.38 199 ALA A CA 1
ATOM 1513 C C . ALA A 1 199 ? -29.389 4.619 20.751 1.00 68.38 199 ALA A C 1
ATOM 1515 O O . ALA A 1 199 ? -30.496 4.275 21.167 1.00 68.38 199 ALA A O 1
ATOM 1516 N N . ALA A 1 200 ? -28.869 5.811 21.063 1.00 62.84 200 ALA A N 1
ATOM 1517 C CA . ALA A 1 200 ? -29.519 6.762 21.976 1.00 62.84 200 ALA A CA 1
ATOM 1518 C C . ALA A 1 200 ? -30.948 7.173 21.557 1.00 62.84 200 ALA A C 1
ATOM 1520 O O . ALA A 1 200 ? -31.745 7.577 22.401 1.00 62.84 200 ALA A O 1
ATOM 1521 N N . ASN A 1 201 ? -31.265 7.063 20.263 1.00 61.00 201 ASN A N 1
ATOM 1522 C CA . ASN A 1 201 ? -32.550 7.456 19.684 1.00 61.00 201 ASN A CA 1
ATOM 1523 C C . ASN A 1 201 ? -33.496 6.269 19.430 1.00 61.00 201 ASN A C 1
ATOM 1525 O O . ASN A 1 201 ? -34.580 6.486 18.891 1.00 61.00 201 ASN A O 1
ATOM 1529 N N . ASP A 1 202 ? -33.092 5.041 19.767 1.00 61.59 202 ASP A N 1
ATOM 1530 C CA . ASP A 1 202 ? -33.917 3.852 19.549 1.00 61.59 202 ASP A CA 1
ATOM 1531 C C . ASP A 1 202 ? -34.905 3.657 20.710 1.00 61.59 202 ASP A C 1
ATOM 1533 O O . ASP A 1 202 ? -34.531 3.694 21.889 1.00 61.59 202 ASP A O 1
ATOM 1537 N N . ASP A 1 203 ? -36.177 3.415 20.376 1.00 56.59 203 ASP A N 1
ATOM 1538 C CA . ASP A 1 203 ? -37.225 3.120 21.355 1.00 56.59 203 ASP A CA 1
ATOM 1539 C C . ASP A 1 203 ? -36.957 1.772 22.049 1.00 56.59 203 ASP A C 1
ATOM 1541 O O . ASP A 1 203 ? -36.739 0.747 21.388 1.00 56.59 203 ASP A O 1
ATOM 1545 N N . GLU A 1 204 ? -37.031 1.767 23.388 1.00 49.16 204 GLU A N 1
ATOM 1546 C CA . GLU A 1 204 ? -36.825 0.588 24.239 1.00 49.16 204 GLU A CA 1
ATOM 1547 C C . GLU A 1 204 ? -37.630 -0.623 23.735 1.00 49.16 204 GLU A C 1
ATOM 1549 O O . GLU A 1 204 ? -38.860 -0.608 23.683 1.00 49.16 204 GLU A O 1
ATOM 1554 N N . GLY A 1 205 ? -36.925 -1.698 23.367 1.00 52.47 205 GLY A N 1
ATOM 1555 C CA . GLY A 1 205 ? -37.531 -2.995 23.059 1.00 52.47 205 GLY A CA 1
ATOM 1556 C C . GLY A 1 205 ? -38.203 -3.135 21.688 1.00 52.47 205 GLY A C 1
ATOM 1557 O O . GLY A 1 205 ? -38.830 -4.166 21.446 1.00 52.47 205 GLY A O 1
ATOM 1558 N N . SER A 1 206 ? -38.071 -2.169 20.774 1.00 48.69 206 SER A N 1
ATOM 1559 C CA . SER A 1 206 ? -38.758 -2.226 19.471 1.00 48.69 206 SER A CA 1
ATOM 1560 C C . SER A 1 206 ? -38.084 -3.132 18.416 1.00 48.69 206 SER A C 1
ATOM 1562 O O . SER A 1 206 ? -38.784 -3.659 17.552 1.00 48.69 206 SER A O 1
ATOM 1564 N N . GLU A 1 207 ? -36.775 -3.419 18.519 1.00 54.81 207 GLU A N 1
ATOM 1565 C CA . GLU A 1 207 ? -36.039 -4.255 17.537 1.00 54.81 207 GLU A CA 1
ATOM 1566 C C . GLU A 1 207 ? -35.043 -5.289 18.123 1.00 54.81 207 GLU A C 1
ATOM 1568 O O . GLU A 1 207 ? -34.146 -5.773 17.426 1.00 54.81 207 GLU A O 1
ATOM 1573 N N . GLY A 1 208 ? -35.166 -5.667 19.401 1.00 66.25 208 GLY A N 1
ATOM 1574 C CA . GLY A 1 208 ? -34.299 -6.699 20.003 1.00 66.25 208 GLY A CA 1
ATOM 1575 C C . GLY A 1 208 ? -32.847 -6.268 20.271 1.00 66.25 208 GLY A C 1
ATOM 1576 O O . GLY A 1 208 ? -31.970 -7.124 20.389 1.00 66.25 208 GLY A O 1
ATOM 1577 N N . CYS A 1 209 ? -32.585 -4.962 20.365 1.00 71.75 209 CYS A N 1
ATOM 1578 C CA . CYS A 1 209 ? -31.332 -4.416 20.891 1.00 71.75 209 CYS A CA 1
ATOM 1579 C C . CYS A 1 209 ? -31.357 -4.372 22.435 1.00 71.75 209 CYS A C 1
ATOM 1581 O O . CYS A 1 209 ? -32.431 -4.383 23.038 1.00 71.75 209 CYS A O 1
ATOM 1583 N N . ARG A 1 210 ? -30.182 -4.340 23.075 1.00 76.38 210 ARG A N 1
ATOM 1584 C CA . ARG A 1 210 ? -30.017 -4.257 24.543 1.00 76.38 210 ARG A CA 1
ATOM 1585 C C . ARG A 1 210 ? -29.249 -3.001 24.946 1.00 76.38 210 ARG A C 1
ATOM 1587 O O . ARG A 1 210 ? -28.471 -2.482 24.150 1.00 76.38 210 ARG A O 1
ATOM 1594 N N . ARG A 1 211 ? -29.401 -2.516 26.180 1.00 75.38 211 ARG A N 1
ATOM 1595 C CA . ARG A 1 211 ? -28.544 -1.441 26.722 1.00 75.38 211 ARG A CA 1
ATOM 1596 C C . ARG A 1 211 ? -27.384 -1.991 27.548 1.00 75.38 211 ARG A C 1
ATOM 1598 O O . ARG A 1 211 ? -27.465 -3.051 28.172 1.00 75.38 211 ARG A O 1
ATOM 1605 N N . VAL A 1 212 ? -26.282 -1.241 27.584 1.00 74.38 212 VAL A N 1
ATOM 1606 C CA . VAL A 1 212 ? -25.133 -1.566 28.440 1.00 74.38 212 VAL A CA 1
ATOM 1607 C C . VAL A 1 212 ? -25.577 -1.555 29.905 1.00 74.38 212 VAL A C 1
ATOM 1609 O O . VAL A 1 212 ? -26.046 -0.541 30.412 1.00 74.38 212 VAL A O 1
ATOM 1612 N N . GLY A 1 213 ? -25.409 -2.684 30.595 1.00 70.31 213 GLY A N 1
ATOM 1613 C CA . GLY A 1 213 ? -25.776 -2.827 32.007 1.00 70.31 213 GLY A CA 1
ATOM 1614 C C . GLY A 1 213 ? -27.221 -3.261 32.278 1.00 70.31 213 GLY A C 1
ATOM 1615 O O . GLY A 1 213 ? -27.562 -3.425 33.448 1.00 70.31 213 GLY A O 1
ATOM 1616 N N . GLU A 1 214 ? -28.036 -3.497 31.244 1.00 69.56 214 GLU A N 1
ATOM 1617 C CA . GLU A 1 214 ? -29.387 -4.070 31.377 1.00 69.56 214 GLU A CA 1
ATOM 1618 C C . GLU A 1 214 ? -29.341 -5.505 31.936 1.00 69.56 214 GLU A C 1
ATOM 1620 O O . GLU A 1 214 ? -30.137 -5.881 32.796 1.00 69.56 214 GLU A O 1
ATOM 1625 N N . ASP A 1 215 ? -28.329 -6.280 31.531 1.00 67.56 215 ASP A N 1
ATOM 1626 C CA . ASP A 1 215 ? -28.063 -7.605 32.080 1.00 67.56 215 ASP A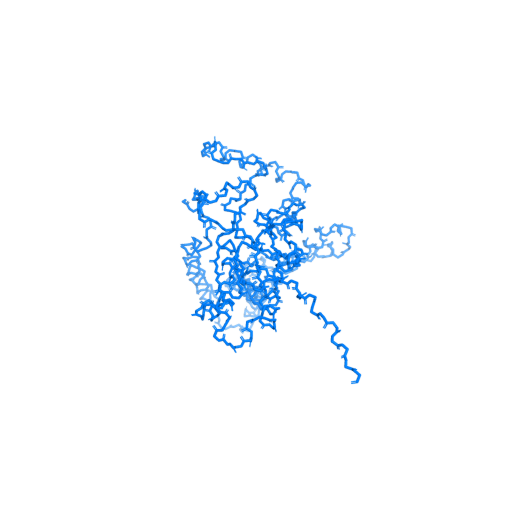 CA 1
ATOM 1627 C C . ASP A 1 215 ? -27.195 -7.515 33.348 1.00 67.56 215 ASP A C 1
ATOM 1629 O O . ASP A 1 215 ? -26.028 -7.098 33.332 1.00 67.56 215 ASP A O 1
ATOM 1633 N N . ALA A 1 216 ? -27.736 -7.981 34.475 1.00 60.28 216 ALA A N 1
ATOM 1634 C CA . ALA A 1 216 ? -26.980 -8.164 35.708 1.00 60.28 216 ALA A CA 1
ATOM 1635 C C . ALA A 1 216 ? -26.095 -9.421 35.603 1.00 60.28 216 ALA A C 1
ATOM 1637 O O . ALA A 1 216 ? -26.462 -10.491 36.079 1.00 60.28 216 ALA A O 1
ATOM 1638 N N . GLY A 1 217 ? -24.922 -9.319 34.973 1.00 67.31 217 GLY A N 1
ATOM 1639 C CA . GLY A 1 217 ? -24.058 -10.495 34.795 1.00 67.31 217 GLY A CA 1
ATOM 1640 C C . GLY A 1 217 ? -22.663 -10.217 34.237 1.00 67.31 217 GLY A C 1
ATOM 1641 O O . GLY A 1 217 ? -21.688 -10.602 34.884 1.00 67.31 217 GLY A O 1
ATOM 1642 N N . PRO A 1 218 ? -22.535 -9.524 33.093 1.00 75.62 218 PRO A N 1
ATOM 1643 C CA . PRO A 1 218 ? -21.243 -9.323 32.449 1.00 75.62 218 PRO A CA 1
ATOM 1644 C C . PRO A 1 218 ? -20.290 -8.476 33.293 1.00 75.62 218 PRO A C 1
ATOM 1646 O O . PRO A 1 218 ? -20.677 -7.512 33.958 1.00 75.62 218 PRO A O 1
ATOM 1649 N N . SER A 1 219 ? -19.012 -8.839 33.254 1.00 79.94 219 SER A N 1
ATOM 1650 C CA . SER A 1 219 ? -17.938 -8.085 33.902 1.00 79.94 219 SER A CA 1
ATOM 1651 C C . SER A 1 219 ? -17.442 -6.942 33.018 1.00 79.94 219 SER A C 1
ATOM 1653 O O . SER A 1 219 ? -16.997 -5.917 33.543 1.00 79.94 219 SER A O 1
ATOM 1655 N N . VAL A 1 220 ? -17.524 -7.112 31.692 1.00 86.88 220 VAL A N 1
ATOM 1656 C CA . VAL A 1 220 ? -17.082 -6.120 30.706 1.00 86.88 220 VAL A CA 1
ATOM 1657 C C . VAL A 1 220 ? -18.066 -6.016 29.540 1.00 86.88 220 VAL A C 1
ATOM 1659 O O . VAL A 1 220 ? -18.521 -7.034 29.020 1.00 86.88 220 VAL A O 1
ATOM 1662 N N . TYR A 1 221 ? -18.333 -4.783 29.108 1.00 87.56 221 TYR A N 1
ATOM 1663 C CA . TYR A 1 221 ? -18.991 -4.478 27.839 1.00 87.56 221 TYR A CA 1
ATOM 1664 C C . TYR A 1 221 ? -18.041 -3.720 26.907 1.00 87.56 221 TYR A C 1
ATOM 1666 O O . TYR A 1 221 ? -17.267 -2.881 27.370 1.00 87.56 221 TYR A O 1
ATOM 1674 N N . LEU A 1 222 ? -18.121 -3.984 25.608 1.00 88.50 222 LEU A N 1
ATOM 1675 C CA . LEU A 1 222 ? -17.519 -3.174 24.548 1.00 88.50 222 LEU A CA 1
ATOM 1676 C C . LEU A 1 222 ? -18.655 -2.630 23.681 1.00 88.50 222 LEU A C 1
ATOM 1678 O O . LEU A 1 222 ? -19.413 -3.432 23.143 1.00 88.50 222 LEU A O 1
ATOM 1682 N N . ALA A 1 223 ? -18.785 -1.308 23.579 1.00 85.56 223 ALA A N 1
ATOM 1683 C CA . ALA A 1 223 ? -19.855 -0.654 22.821 1.00 85.56 223 ALA A CA 1
ATOM 1684 C C . ALA A 1 223 ? -19.297 0.465 21.937 1.00 85.56 223 ALA A C 1
ATOM 1686 O O . ALA A 1 223 ? -18.430 1.227 22.384 1.00 85.56 223 ALA A O 1
ATOM 1687 N N . GLU A 1 224 ? -19.795 0.571 20.704 1.00 80.50 224 GLU A N 1
ATOM 1688 C CA . GLU A 1 224 ? -19.454 1.675 19.803 1.00 80.50 224 GLU A CA 1
ATOM 1689 C C . GLU A 1 224 ? -19.990 3.006 20.357 1.00 80.50 224 GLU A C 1
ATOM 1691 O O . GLU A 1 224 ? -20.966 3.025 21.098 1.00 80.50 224 GLU A O 1
ATOM 1696 N N . HIS A 1 225 ? -19.365 4.139 20.027 1.00 80.06 225 HIS A N 1
ATOM 1697 C CA . HIS A 1 225 ? -19.744 5.467 20.523 1.00 80.06 225 HIS A CA 1
ATOM 1698 C C . HIS A 1 225 ? -21.228 5.779 20.294 1.00 80.06 225 HIS A C 1
ATOM 1700 O O . HIS A 1 225 ? -21.863 6.372 21.158 1.00 80.06 225 HIS A O 1
ATOM 1706 N N . ALA A 1 226 ? -21.795 5.341 19.165 1.00 73.75 226 ALA A N 1
ATOM 1707 C CA . ALA A 1 226 ? -23.214 5.520 18.854 1.00 73.75 226 ALA A CA 1
ATOM 1708 C C . ALA A 1 226 ? -24.156 4.758 19.811 1.00 73.75 226 ALA A C 1
ATOM 1710 O O . ALA A 1 226 ? -25.302 5.167 20.003 1.00 73.75 226 ALA A O 1
ATOM 1711 N N . HIS A 1 227 ? -23.666 3.677 20.424 1.00 75.00 227 HIS A N 1
ATOM 1712 C CA . HIS A 1 227 ? -24.386 2.812 21.366 1.00 75.00 227 HIS A CA 1
ATOM 1713 C C . HIS A 1 227 ? -23.867 2.948 22.810 1.00 75.00 227 HIS A C 1
ATOM 1715 O O . HIS A 1 227 ? -24.302 2.250 23.731 1.00 75.00 227 HIS A O 1
ATOM 1721 N N . ALA A 1 228 ? -22.894 3.835 23.016 1.00 66.94 228 ALA A N 1
ATOM 1722 C CA . ALA A 1 228 ? -22.237 4.066 24.283 1.00 66.94 228 ALA A CA 1
ATOM 1723 C C . ALA A 1 228 ? -23.175 4.834 25.217 1.00 66.94 228 ALA A C 1
ATOM 1725 O O . ALA A 1 228 ? -23.647 5.923 24.907 1.00 66.94 228 ALA A O 1
ATOM 1726 N N . VAL A 1 229 ? -23.395 4.286 26.408 1.00 65.75 229 VAL A N 1
ATOM 1727 C CA . VAL A 1 229 ? -24.171 4.949 27.457 1.00 65.75 229 VAL A CA 1
ATOM 1728 C C . VAL A 1 229 ? -23.303 6.023 28.131 1.00 65.75 229 VAL A C 1
ATOM 1730 O O . VAL A 1 229 ? -22.113 5.788 28.409 1.00 65.75 229 VAL A O 1
ATOM 1733 N N . ASP A 1 230 ? -23.875 7.204 28.379 1.00 60.81 230 ASP A N 1
ATOM 1734 C CA . ASP A 1 230 ? -23.213 8.286 29.111 1.00 60.81 230 ASP A CA 1
ATOM 1735 C C . ASP A 1 230 ? -22.986 7.917 30.586 1.00 60.81 230 ASP A C 1
ATOM 1737 O O . ASP A 1 230 ? -23.659 7.063 31.163 1.00 60.81 230 ASP A O 1
ATOM 1741 N N . GLN A 1 231 ? -21.974 8.529 31.214 1.00 51.62 231 GLN A N 1
ATOM 1742 C CA . GLN A 1 231 ? -21.509 8.130 32.554 1.00 51.62 231 GLN A CA 1
ATOM 1743 C C . GLN A 1 231 ? -22.590 8.183 33.647 1.00 51.62 231 GLN A C 1
ATOM 1745 O O . GLN A 1 231 ? -22.432 7.493 34.657 1.00 51.62 231 GLN A O 1
ATOM 1750 N N . GLU A 1 232 ? -23.648 8.978 33.473 1.00 50.25 232 GLU A N 1
ATOM 1751 C CA . GLU A 1 232 ? -24.718 9.128 34.467 1.00 50.25 232 GLU A CA 1
ATOM 1752 C C . GLU A 1 232 ? -25.602 7.875 34.581 1.00 50.25 232 GLU A C 1
ATOM 1754 O O . GLU A 1 232 ? -25.980 7.504 35.693 1.00 50.25 232 GLU A O 1
ATOM 1759 N N . ASP A 1 233 ? -25.812 7.142 33.486 1.00 53.44 233 ASP A N 1
ATOM 1760 C CA . ASP A 1 233 ? -26.648 5.932 33.462 1.00 53.44 233 ASP A CA 1
ATOM 1761 C C . ASP A 1 233 ? -25.851 4.648 33.776 1.00 53.44 233 ASP A C 1
ATOM 1763 O O . ASP A 1 233 ? -26.400 3.633 34.210 1.00 53.44 233 ASP A O 1
ATOM 1767 N N . ALA A 1 234 ? -24.520 4.686 33.647 1.00 56.94 234 ALA A N 1
ATOM 1768 C CA . ALA A 1 234 ? -23.633 3.536 33.844 1.00 56.94 234 ALA A CA 1
ATOM 1769 C C . ALA A 1 234 ? -23.047 3.434 35.269 1.00 56.94 234 ALA A C 1
ATOM 1771 O O . ALA A 1 234 ? -21.915 2.976 35.437 1.00 56.94 234 ALA A O 1
ATOM 1772 N N . GLY A 1 235 ? -23.772 3.847 36.318 1.00 63.38 235 GLY A N 1
ATOM 1773 C CA . GLY A 1 235 ? -23.242 4.029 37.686 1.00 63.38 235 GLY A CA 1
ATOM 1774 C C . GLY A 1 235 ? -22.464 2.844 38.303 1.00 63.38 235 GLY A C 1
ATOM 1775 O O . GLY A 1 235 ? -21.650 3.041 39.211 1.00 63.38 235 GLY A O 1
ATOM 1776 N N . GLN A 1 236 ? -22.650 1.619 37.796 1.00 75.12 236 GLN A N 1
ATOM 1777 C CA . GLN A 1 236 ? -21.933 0.409 38.229 1.00 75.12 236 GLN A CA 1
ATOM 1778 C C . GLN A 1 236 ? -20.672 0.075 37.412 1.00 75.12 236 GLN A C 1
ATOM 1780 O O . GLN A 1 236 ? -19.906 -0.801 37.815 1.00 75.12 236 GLN A O 1
ATOM 1785 N N . TYR A 1 237 ? -20.424 0.761 36.298 1.00 79.31 237 TYR A N 1
ATOM 1786 C CA . TYR A 1 237 ? -19.321 0.492 35.377 1.00 79.31 237 TYR A CA 1
ATOM 1787 C C . TYR A 1 237 ? -18.369 1.698 35.280 1.00 79.31 237 TYR A C 1
ATOM 1789 O O . TYR A 1 237 ? -18.687 2.836 35.641 1.00 79.31 237 TYR A O 1
ATOM 1797 N N . ARG A 1 238 ? -17.127 1.437 34.875 1.00 83.50 238 ARG A N 1
ATOM 1798 C CA . ARG A 1 238 ? -16.110 2.436 34.539 1.00 83.50 238 ARG A CA 1
ATOM 1799 C C . ARG A 1 238 ? -15.919 2.416 33.026 1.00 83.50 238 ARG A C 1
ATOM 1801 O O . ARG A 1 238 ? -15.611 1.355 32.491 1.00 83.50 238 ARG A O 1
ATOM 1808 N N . LYS A 1 239 ? -16.116 3.569 32.381 1.00 84.94 239 LYS A N 1
ATOM 1809 C CA . LYS A 1 239 ? -15.904 3.796 30.945 1.00 84.94 239 LYS A CA 1
ATOM 1810 C C . LYS A 1 239 ? -14.423 4.109 30.701 1.00 84.94 239 LYS A C 1
ATOM 1812 O O . LYS A 1 239 ? -13.935 5.115 31.209 1.00 84.94 239 LYS A O 1
ATOM 1817 N N . ASP A 1 240 ? -13.743 3.255 29.945 1.00 85.19 240 ASP A N 1
ATOM 1818 C CA . ASP A 1 240 ? -12.360 3.403 29.484 1.00 85.19 240 ASP A CA 1
ATOM 1819 C C . ASP A 1 240 ? -12.385 3.583 27.940 1.00 85.19 240 ASP A C 1
ATOM 1821 O O . ASP A 1 240 ? -13.162 2.918 27.252 1.00 85.19 240 ASP A O 1
ATOM 1825 N N . GLY A 1 241 ? -11.589 4.507 27.386 1.00 81.56 241 GLY A N 1
ATOM 1826 C CA . GLY A 1 241 ? -11.587 4.872 25.954 1.00 81.56 241 GLY A CA 1
ATOM 1827 C C . GLY A 1 241 ? -11.349 6.378 25.720 1.00 81.56 241 GLY A C 1
ATOM 1828 O O . GLY A 1 241 ? -10.997 7.075 26.677 1.00 81.56 241 GLY A O 1
ATOM 1829 N N . PRO A 1 242 ? -11.561 6.897 24.494 1.00 81.25 242 PRO A N 1
ATOM 1830 C CA . PRO A 1 242 ? -11.985 6.167 23.296 1.00 81.25 242 PRO A CA 1
ATOM 1831 C C . PRO A 1 242 ? -10.877 5.282 22.718 1.00 81.25 242 PRO A C 1
ATOM 1833 O O . PRO A 1 242 ? -9.704 5.644 22.738 1.00 81.25 242 PRO A O 1
ATOM 1836 N N . MET A 1 243 ? -11.271 4.123 22.199 1.00 84.81 243 MET A N 1
ATOM 1837 C CA . MET A 1 243 ? -10.445 3.272 21.340 1.00 84.81 243 MET A CA 1
ATOM 1838 C C . MET A 1 243 ? -10.976 3.365 19.914 1.00 84.81 243 MET A C 1
ATOM 1840 O O . MET A 1 243 ? -12.176 3.539 19.706 1.00 84.81 243 MET A O 1
ATOM 1844 N N . ARG A 1 244 ? -10.105 3.258 18.917 1.00 77.12 244 ARG A N 1
ATOM 1845 C CA . ARG A 1 244 ? -10.493 3.382 17.510 1.00 77.12 244 ARG A CA 1
ATOM 1846 C C . ARG A 1 244 ? -11.036 2.051 17.018 1.00 77.12 244 ARG A C 1
ATOM 1848 O O . ARG A 1 244 ? -10.374 1.042 17.179 1.00 77.12 244 ARG A O 1
ATOM 1855 N N . ASN A 1 245 ? -12.189 2.027 16.371 1.00 70.75 245 ASN A N 1
ATOM 1856 C CA . ASN A 1 245 ? -12.632 0.940 15.508 1.00 70.75 245 ASN A CA 1
ATOM 1857 C C . ASN A 1 245 ? -12.454 1.403 14.057 1.00 70.75 245 ASN A C 1
ATOM 1859 O O . ASN A 1 245 ? -12.970 2.451 13.656 1.00 70.75 245 ASN A O 1
ATOM 1863 N N . LEU A 1 246 ? -11.685 0.654 13.268 1.00 64.50 246 LEU A N 1
ATOM 1864 C CA . LEU A 1 246 ? -11.561 0.951 11.846 1.00 64.50 246 LEU A CA 1
ATOM 1865 C C . LEU A 1 246 ? -12.838 0.491 11.162 1.00 64.50 246 LEU A C 1
ATOM 1867 O O . LEU A 1 246 ? -13.027 -0.701 10.916 1.00 64.50 246 LEU A O 1
ATOM 1871 N N . LEU A 1 247 ? -13.702 1.455 10.851 1.00 55.69 247 LEU A N 1
ATOM 1872 C CA . LEU A 1 247 ? -14.860 1.176 10.028 1.00 55.69 247 LEU A CA 1
ATOM 1873 C C . LEU A 1 247 ? -14.380 0.721 8.658 1.00 55.69 247 LEU A C 1
ATOM 1875 O O . LEU A 1 247 ? -13.460 1.282 8.046 1.00 55.69 247 LEU A O 1
ATOM 1879 N N . TRP A 1 248 ? -15.033 -0.335 8.195 1.00 53.12 248 TRP A N 1
ATOM 1880 C CA . TRP A 1 248 ? -14.902 -0.826 6.843 1.00 53.12 248 TRP A CA 1
ATOM 1881 C C . TRP A 1 248 ? -15.057 0.341 5.864 1.00 53.12 248 TRP A C 1
ATOM 1883 O O . TRP A 1 248 ? -15.817 1.274 6.124 1.00 53.12 248 TRP A O 1
ATOM 1893 N N . TYR A 1 249 ? -14.264 0.312 4.788 1.00 47.12 249 TYR A N 1
ATOM 1894 C CA . TYR A 1 249 ? -14.150 1.376 3.787 1.00 47.12 249 TYR A CA 1
ATOM 1895 C C . TYR A 1 249 ? -15.487 2.108 3.607 1.00 47.12 249 TYR A C 1
ATOM 1897 O O . TYR A 1 249 ? -16.472 1.425 3.329 1.00 47.12 249 TYR A O 1
ATOM 1905 N N . PRO A 1 250 ? -15.566 3.449 3.718 1.00 42.00 250 PRO A N 1
ATOM 1906 C CA . PRO A 1 250 ? -16.805 4.134 3.400 1.00 42.00 250 PRO A CA 1
ATOM 1907 C C . PRO A 1 250 ? -17.158 3.720 1.974 1.00 42.00 250 PRO A C 1
ATOM 1909 O O . PRO A 1 250 ? -16.392 3.985 1.043 1.00 42.00 250 PRO A O 1
ATOM 1912 N N . GLU A 1 251 ? -18.286 3.022 1.820 1.00 35.84 251 GLU A N 1
ATOM 1913 C CA . GLU A 1 251 ? -18.733 2.326 0.597 1.00 35.84 251 GLU A CA 1
ATOM 1914 C C . GLU A 1 251 ? -18.860 3.249 -0.624 1.00 35.84 251 GLU A C 1
ATOM 1916 O O . GLU A 1 251 ? -19.117 2.855 -1.761 1.00 35.84 251 GLU A O 1
ATOM 1921 N N . THR A 1 252 ? -18.591 4.527 -0.421 1.00 41.25 252 THR A N 1
ATOM 1922 C CA . THR A 1 252 ? -18.707 5.583 -1.390 1.00 41.25 252 THR A CA 1
ATOM 1923 C C . THR A 1 252 ? -17.500 6.508 -1.294 1.00 41.25 252 THR A C 1
ATOM 1925 O O . THR A 1 252 ? -17.407 7.347 -0.403 1.00 41.25 252 THR A O 1
ATOM 1928 N N . TYR A 1 253 ? -16.603 6.416 -2.275 1.00 48.03 253 TYR A N 1
ATOM 1929 C CA . TYR A 1 253 ? -15.789 7.562 -2.677 1.00 48.03 253 TYR A CA 1
ATOM 1930 C C . TYR A 1 253 ? -16.752 8.660 -3.143 1.00 48.03 253 TYR A C 1
ATOM 1932 O O . TYR A 1 253 ? -17.369 8.512 -4.201 1.00 48.03 253 TYR A O 1
ATOM 1940 N N . ARG A 1 254 ? -16.939 9.700 -2.326 1.00 52.31 254 ARG A N 1
ATOM 1941 C CA . ARG A 1 254 ? -17.852 10.816 -2.606 1.00 52.31 254 ARG A CA 1
ATOM 1942 C C . ARG A 1 254 ? -17.061 12.085 -2.865 1.00 52.31 254 ARG A C 1
ATOM 1944 O O . ARG A 1 254 ? -16.022 12.310 -2.244 1.00 52.31 254 ARG A O 1
ATOM 1951 N N . ARG A 1 255 ? -17.585 12.950 -3.732 1.00 59.59 255 ARG A N 1
ATOM 1952 C CA . ARG A 1 255 ? -17.206 14.364 -3.692 1.00 59.59 255 ARG A CA 1
ATOM 1953 C C . ARG A 1 255 ? -17.640 14.937 -2.331 1.00 59.59 255 ARG A C 1
ATOM 1955 O O . ARG A 1 255 ? -18.679 14.518 -1.813 1.00 59.59 255 ARG A O 1
ATOM 1962 N N . PRO A 1 256 ? -16.878 15.863 -1.721 1.00 47.06 256 PRO A N 1
ATOM 1963 C CA . PRO A 1 256 ? -17.267 16.454 -0.442 1.00 47.06 256 PRO A CA 1
ATOM 1964 C C . PRO A 1 256 ? -18.698 17.020 -0.496 1.00 47.06 256 PRO A C 1
ATOM 1966 O O . PRO A 1 256 ? -19.004 17.827 -1.372 1.00 47.06 256 PRO A O 1
ATOM 1969 N N . GLY A 1 257 ? -19.572 16.574 0.415 1.00 48.62 257 GLY A N 1
ATOM 1970 C CA . GLY A 1 257 ? -20.975 17.015 0.496 1.00 48.62 257 GLY A CA 1
ATOM 1971 C C . GLY A 1 257 ? -21.956 16.366 -0.497 1.00 48.62 257 GLY A C 1
ATOM 1972 O O . GLY A 1 257 ? -23.083 16.835 -0.622 1.00 48.62 257 GLY A O 1
ATOM 1973 N N . GLU A 1 258 ? -21.565 15.311 -1.217 1.00 48.81 258 GLU A N 1
ATOM 1974 C CA . GLU A 1 258 ? -22.411 14.651 -2.225 1.00 48.81 258 GLU A CA 1
ATOM 1975 C C . GLU A 1 258 ? -23.402 13.625 -1.620 1.00 48.81 258 GLU A C 1
ATOM 1977 O O . GLU A 1 258 ? -22.997 12.713 -0.896 1.00 48.81 258 GLU A O 1
ATOM 1982 N N . SER A 1 259 ? -24.693 13.713 -1.985 1.00 53.84 259 SER A N 1
ATOM 1983 C CA . SER A 1 259 ? -25.713 12.664 -1.768 1.00 53.84 259 SER A CA 1
ATOM 1984 C C . SER A 1 259 ? -26.069 11.993 -3.102 1.00 53.84 259 SER A C 1
ATOM 1986 O O . SER A 1 259 ? -26.782 12.562 -3.932 1.00 53.84 259 SER A O 1
ATOM 1988 N N . ARG A 1 260 ? -25.548 10.779 -3.340 1.00 55.31 260 ARG A N 1
ATOM 1989 C CA . ARG A 1 260 ? -25.760 10.030 -4.599 1.00 55.31 260 ARG A CA 1
ATOM 1990 C C . ARG A 1 260 ? -27.101 9.303 -4.686 1.00 55.31 260 ARG A C 1
ATOM 1992 O O . ARG A 1 260 ? -27.484 8.916 -5.787 1.00 55.31 260 ARG A O 1
ATOM 1999 N N . ALA A 1 261 ? -27.802 9.132 -3.564 1.00 54.62 261 ALA A N 1
ATOM 2000 C CA . ALA A 1 261 ? -29.110 8.475 -3.533 1.00 54.62 261 ALA A CA 1
ATOM 2001 C C . ALA A 1 261 ? -30.152 9.227 -4.385 1.00 54.62 261 ALA A C 1
ATOM 2003 O O . ALA A 1 261 ? -31.013 8.599 -4.995 1.00 54.62 261 ALA A O 1
ATOM 2004 N N . ASP A 1 262 ? -29.994 10.550 -4.517 1.00 58.75 262 ASP A N 1
ATOM 2005 C CA . ASP A 1 262 ? -30.980 11.435 -5.150 1.00 58.75 262 ASP A CA 1
ATOM 2006 C C . ASP A 1 262 ? -30.559 11.963 -6.535 1.00 58.75 262 ASP A C 1
ATOM 2008 O O . ASP A 1 262 ? -31.262 12.770 -7.146 1.00 58.75 262 ASP A O 1
ATOM 2012 N N . THR A 1 263 ? -29.400 11.550 -7.061 1.00 61.38 263 THR A N 1
ATOM 2013 C CA . THR A 1 263 ? -28.851 12.077 -8.325 1.00 61.38 263 THR A CA 1
ATOM 2014 C C . THR A 1 263 ? -28.764 11.011 -9.412 1.00 61.38 263 THR A C 1
ATOM 2016 O O . THR A 1 263 ? -28.218 9.935 -9.209 1.00 61.38 263 THR A O 1
ATOM 2019 N N . GLY A 1 264 ? -29.242 11.319 -10.622 1.00 75.38 264 GLY A N 1
ATOM 2020 C CA .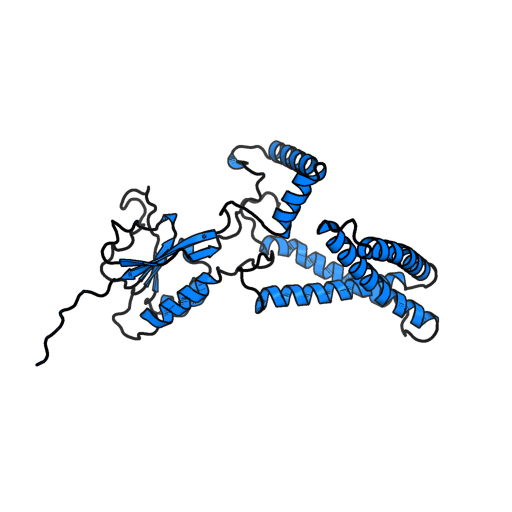 GLY A 1 264 ? -29.128 10.411 -11.770 1.00 75.38 264 GLY A CA 1
ATOM 2021 C C . GLY A 1 264 ? -27.680 10.217 -12.251 1.00 75.38 264 GLY A C 1
ATOM 2022 O O . GLY A 1 264 ? -26.889 11.160 -12.258 1.00 75.38 264 GLY A O 1
ATOM 2023 N N . MET A 1 265 ? -27.350 9.011 -12.733 1.00 70.19 265 MET A N 1
ATOM 2024 C CA . MET A 1 265 ? -25.996 8.586 -13.145 1.00 70.19 265 MET A CA 1
ATOM 2025 C C . MET A 1 265 ? -25.252 9.594 -14.042 1.00 70.19 265 MET A C 1
ATOM 2027 O O . MET A 1 265 ? -24.090 9.906 -13.799 1.00 70.19 265 MET A O 1
ATOM 2031 N N . TRP A 1 266 ? -25.907 10.132 -15.075 1.00 76.44 266 TRP A N 1
ATOM 2032 C CA . TRP A 1 266 ? -25.271 11.078 -16.006 1.00 76.44 266 TRP A CA 1
ATOM 2033 C C . TRP A 1 266 ? -24.913 12.413 -15.359 1.00 76.44 266 TRP A C 1
ATOM 2035 O O . TRP A 1 266 ? -23.915 13.035 -15.722 1.00 76.44 266 TRP A O 1
ATOM 2045 N N . ARG A 1 267 ? -25.712 12.843 -14.382 1.00 76.19 267 ARG A N 1
ATOM 2046 C CA . ARG A 1 267 ? -25.442 14.051 -13.613 1.00 76.19 267 ARG A CA 1
ATOM 2047 C C . ARG A 1 267 ? -24.263 13.833 -12.668 1.00 76.19 267 ARG A C 1
ATOM 2049 O O . ARG A 1 267 ? -23.370 14.671 -12.648 1.00 76.19 267 ARG A O 1
ATOM 2056 N N . GLN A 1 268 ? -24.214 12.686 -11.989 1.00 67.31 268 GLN A N 1
ATOM 2057 C CA . GLN A 1 268 ? -23.067 12.303 -11.159 1.00 67.31 268 GLN A CA 1
ATOM 2058 C C . GLN A 1 268 ? -21.763 12.334 -11.972 1.00 67.31 268 GLN A C 1
ATOM 2060 O O . GLN A 1 268 ? -20.794 12.965 -11.564 1.00 67.31 268 GLN A O 1
ATOM 2065 N N . LEU A 1 269 ? -21.763 11.738 -13.172 1.00 72.06 269 LEU A N 1
ATOM 2066 C CA . LEU A 1 269 ? -20.574 11.666 -14.025 1.00 72.06 269 LEU A CA 1
ATOM 2067 C C . LEU A 1 269 ? -20.088 13.051 -14.488 1.00 72.06 269 LEU A C 1
ATOM 2069 O O . LEU A 1 269 ? -18.889 13.321 -14.494 1.00 72.06 269 LEU A O 1
ATOM 2073 N N . ASN A 1 270 ? -21.014 13.940 -14.859 1.00 79.75 270 ASN A N 1
ATOM 2074 C CA . ASN A 1 270 ? -20.674 15.304 -15.270 1.00 79.75 270 ASN A CA 1
ATOM 2075 C C . ASN A 1 270 ? -20.066 16.110 -14.125 1.00 79.75 270 ASN A C 1
ATOM 2077 O O . ASN A 1 270 ? -19.089 16.833 -14.319 1.00 79.75 270 ASN A O 1
ATOM 2081 N N . GLU A 1 271 ? -20.644 15.997 -12.934 1.00 72.94 271 GLU A N 1
ATOM 2082 C CA . GLU A 1 271 ? -20.149 16.734 -11.786 1.00 72.94 271 GLU A CA 1
ATOM 2083 C C . GLU A 1 271 ? -18.826 16.141 -11.242 1.00 72.94 271 GLU A C 1
ATOM 2085 O O . GLU A 1 271 ? -17.970 16.900 -10.787 1.00 72.94 271 GLU A O 1
ATOM 2090 N N . ASP A 1 272 ? -18.596 14.827 -11.375 1.00 68.69 272 ASP A N 1
ATOM 2091 C CA . ASP A 1 272 ? -17.300 14.177 -11.108 1.00 68.69 272 ASP A CA 1
ATOM 2092 C C . ASP A 1 272 ? -16.201 14.708 -12.048 1.00 68.69 272 ASP A C 1
ATOM 2094 O O . ASP A 1 272 ? -15.106 15.067 -11.607 1.00 68.69 272 ASP A O 1
ATOM 2098 N N . VAL A 1 273 ? -16.498 14.823 -13.348 1.00 76.12 273 VAL A N 1
ATOM 2099 C CA . VAL A 1 273 ? -15.566 15.385 -14.342 1.00 76.12 273 VAL A CA 1
ATOM 2100 C C . VAL A 1 273 ? -15.292 16.867 -14.076 1.00 76.12 273 VAL A C 1
ATOM 2102 O O . VAL A 1 273 ? -14.143 17.308 -14.177 1.00 76.12 273 VAL A O 1
ATOM 2105 N N . ALA A 1 274 ? -16.319 17.639 -13.713 1.00 77.12 274 ALA A N 1
ATOM 2106 C CA . ALA A 1 274 ? -16.169 19.048 -13.360 1.00 77.12 274 ALA A CA 1
ATOM 2107 C C . ALA A 1 274 ? -15.271 19.222 -12.125 1.00 77.12 274 ALA A C 1
ATOM 2109 O O . ALA A 1 274 ? -14.313 19.994 -12.167 1.00 77.12 274 ALA A O 1
ATOM 2110 N N . PHE A 1 275 ? -15.511 18.437 -11.073 1.00 68.69 275 PHE A N 1
ATOM 2111 C CA . PHE A 1 275 ? -14.697 18.446 -9.861 1.00 68.69 275 PHE A CA 1
ATOM 2112 C C . PHE A 1 275 ? -13.236 18.066 -10.138 1.00 68.69 275 PHE A C 1
ATOM 2114 O O . PHE A 1 275 ? -12.317 18.737 -9.658 1.00 68.69 275 PHE A O 1
ATOM 2121 N N . PHE A 1 276 ? -12.998 17.031 -10.952 1.00 72.06 276 PHE A N 1
ATOM 2122 C CA . PHE A 1 276 ? -11.641 16.636 -11.333 1.00 72.06 276 PHE A CA 1
ATOM 2123 C C . PHE A 1 276 ? -10.921 17.758 -12.086 1.00 72.06 276 PHE A C 1
ATOM 2125 O O . PHE A 1 276 ? -9.774 18.081 -11.779 1.00 72.06 276 PHE A O 1
ATOM 2132 N N . ARG A 1 277 ? -11.607 18.396 -13.041 1.00 77.44 277 ARG A N 1
ATOM 2133 C CA . ARG A 1 277 ? -11.058 19.516 -13.810 1.00 77.44 277 ARG A CA 1
ATOM 2134 C C . ARG A 1 277 ? -10.700 20.698 -12.912 1.00 77.44 277 ARG A C 1
ATOM 2136 O O . ARG A 1 277 ? -9.619 21.258 -13.062 1.00 77.44 277 ARG A O 1
ATOM 2143 N N . GLU A 1 278 ? -11.575 21.072 -11.985 1.00 76.31 278 GLU A N 1
ATOM 2144 C CA . GLU A 1 278 ? -11.310 22.166 -11.044 1.00 76.31 278 GLU A CA 1
ATOM 2145 C C . GLU A 1 278 ? -10.148 21.857 -10.098 1.00 76.31 278 GLU A C 1
ATOM 2147 O O . GLU A 1 278 ? -9.336 22.733 -9.802 1.00 76.31 278 GLU A O 1
ATOM 2152 N N . THR A 1 279 ? -10.045 20.607 -9.652 1.00 70.25 279 THR A N 1
ATOM 2153 C CA . THR A 1 279 ? -8.984 20.153 -8.748 1.00 70.25 279 THR A CA 1
ATOM 2154 C C . THR A 1 279 ? -7.629 20.095 -9.448 1.00 70.25 279 THR A C 1
ATOM 2156 O O . THR A 1 279 ? -6.628 20.496 -8.868 1.00 70.25 279 THR A O 1
ATOM 2159 N N . ALA A 1 280 ? -7.585 19.635 -10.702 1.00 73.69 280 ALA A N 1
ATOM 2160 C CA . ALA A 1 280 ? -6.345 19.494 -11.465 1.00 73.69 280 ALA A CA 1
ATOM 2161 C C . ALA A 1 280 ? -5.717 20.836 -11.878 1.00 73.69 280 ALA A C 1
ATOM 2163 O O . ALA A 1 280 ? -4.507 20.906 -12.087 1.00 73.69 280 ALA A O 1
ATOM 2164 N N . VAL A 1 281 ? -6.525 21.890 -12.022 1.00 80.31 281 VAL A N 1
ATOM 2165 C CA . VAL A 1 281 ? -6.065 23.207 -12.495 1.00 80.31 281 VAL A CA 1
ATOM 2166 C C . VAL A 1 281 ? -5.600 24.108 -11.347 1.00 80.31 281 VAL A C 1
ATOM 2168 O O . VAL A 1 281 ? -4.742 24.963 -11.558 1.00 80.31 281 VAL A O 1
ATOM 2171 N N . ASP A 1 282 ? -6.119 23.921 -10.133 1.00 77.69 282 ASP A N 1
ATOM 2172 C CA . ASP A 1 282 ? -5.720 24.702 -8.959 1.00 77.69 282 ASP A CA 1
ATOM 2173 C C . ASP A 1 282 ? -4.596 23.983 -8.181 1.00 77.69 282 ASP A C 1
ATOM 2175 O O . ASP A 1 282 ? -4.840 22.931 -7.589 1.00 77.69 282 ASP A O 1
ATOM 2179 N N . PRO A 1 283 ? -3.370 24.542 -8.106 1.00 74.25 283 PRO A N 1
ATOM 2180 C CA . PRO A 1 283 ? -2.237 23.906 -7.431 1.00 74.25 283 PRO A CA 1
ATOM 2181 C C . PRO A 1 283 ? -2.481 23.608 -5.947 1.00 74.25 283 PRO A C 1
ATOM 2183 O O . PRO A 1 283 ? -1.939 22.636 -5.419 1.00 74.25 283 PRO A O 1
ATOM 2186 N N . LYS A 1 284 ? -3.281 24.433 -5.257 1.00 70.19 284 LYS A N 1
ATOM 2187 C CA . LYS A 1 284 ? -3.601 24.229 -3.838 1.00 70.19 284 LYS A CA 1
ATOM 2188 C C . LYS A 1 284 ? -4.605 23.095 -3.672 1.00 70.19 284 LYS A C 1
ATOM 2190 O O . LYS A 1 284 ? -4.408 22.247 -2.804 1.00 70.19 284 LYS A O 1
ATOM 2195 N N . LYS A 1 285 ? -5.635 23.041 -4.525 1.00 65.19 285 LYS A N 1
ATOM 2196 C CA . LYS A 1 285 ? -6.608 21.935 -4.527 1.00 65.19 285 LYS A CA 1
ATOM 2197 C C . LYS A 1 285 ? -5.965 20.627 -4.965 1.00 65.19 285 LYS A C 1
ATOM 2199 O O . LYS A 1 285 ? -6.214 19.613 -4.332 1.00 65.19 285 LYS A O 1
ATOM 2204 N N . LEU A 1 286 ? -5.093 20.648 -5.972 1.00 68.50 286 LEU A N 1
ATOM 2205 C CA . LEU A 1 286 ? -4.328 19.480 -6.400 1.00 68.50 286 LEU A CA 1
ATOM 2206 C C . LEU A 1 286 ? -3.440 18.962 -5.269 1.00 68.50 286 LEU A C 1
ATOM 2208 O O . LEU A 1 286 ? -3.423 17.766 -5.008 1.00 68.50 286 LEU A O 1
ATOM 2212 N N . ARG A 1 287 ? -2.735 19.853 -4.563 1.00 67.38 287 ARG A N 1
ATOM 2213 C CA . ARG A 1 287 ? -1.923 19.472 -3.405 1.00 67.38 287 ARG A CA 1
ATOM 2214 C C . ARG A 1 287 ? -2.777 18.887 -2.285 1.00 67.38 287 ARG A C 1
ATOM 2216 O O . ARG A 1 287 ? -2.428 17.833 -1.777 1.00 67.38 287 ARG A O 1
ATOM 2223 N N . SER A 1 288 ? -3.898 19.517 -1.947 1.00 58.44 288 SER A N 1
ATOM 2224 C CA . SER A 1 288 ? -4.835 19.004 -0.941 1.00 58.44 288 SER A CA 1
ATOM 2225 C C . SER A 1 288 ? -5.436 17.653 -1.352 1.00 58.44 288 SER A C 1
ATOM 2227 O O . SER A 1 288 ? -5.497 16.738 -0.541 1.00 58.44 288 SER A O 1
ATOM 2229 N N . ALA A 1 289 ? -5.786 17.476 -2.627 1.00 60.47 289 ALA A N 1
ATOM 2230 C CA . ALA A 1 289 ? -6.274 16.213 -3.169 1.00 60.47 289 ALA A CA 1
ATOM 2231 C C . ALA A 1 289 ? -5.190 15.128 -3.177 1.00 60.47 289 ALA A C 1
ATOM 2233 O O . ALA A 1 289 ? -5.480 13.977 -2.879 1.00 60.47 289 ALA A O 1
ATOM 2234 N N . LEU A 1 290 ? -3.933 15.467 -3.468 1.00 61.50 290 LEU A N 1
ATOM 2235 C CA . LEU A 1 290 ? -2.806 14.539 -3.353 1.00 61.50 290 LEU A CA 1
ATOM 2236 C C . LEU A 1 290 ? -2.514 14.203 -1.887 1.00 61.50 290 LEU A C 1
ATOM 2238 O O . LEU A 1 290 ? -2.280 13.044 -1.573 1.00 61.50 290 LEU A O 1
ATOM 2242 N N . GLU A 1 291 ? -2.584 15.170 -0.975 1.00 58.12 291 GLU A N 1
ATOM 2243 C CA . GLU A 1 291 ? -2.473 14.938 0.469 1.00 58.12 291 GLU A CA 1
ATOM 2244 C C . GLU A 1 291 ? -3.637 14.077 0.994 1.00 58.12 291 GLU A C 1
ATOM 2246 O O . GLU A 1 291 ? -3.429 13.249 1.875 1.00 58.12 291 GLU A O 1
ATOM 2251 N N . TYR A 1 292 ? -4.827 14.178 0.401 1.00 50.09 292 TYR A N 1
ATOM 2252 C CA . TYR A 1 292 ? -5.975 13.310 0.674 1.00 50.09 292 TYR A CA 1
ATOM 2253 C C . TYR A 1 292 ? -5.799 11.895 0.097 1.00 50.09 292 TYR A C 1
ATOM 2255 O O . TYR A 1 292 ? -6.015 10.910 0.796 1.00 50.09 292 TYR A O 1
ATOM 2263 N N . VAL A 1 293 ? -5.398 11.766 -1.171 1.00 51.28 293 VAL A N 1
ATOM 2264 C CA . VAL A 1 293 ? -5.283 10.471 -1.868 1.00 51.28 293 VAL A CA 1
ATOM 2265 C C . VAL A 1 293 ? -4.051 9.690 -1.412 1.00 51.28 293 VAL A C 1
ATOM 2267 O O . VAL A 1 293 ? -4.130 8.476 -1.273 1.00 51.28 293 VAL A O 1
ATOM 2270 N N . ILE A 1 294 ? -2.921 10.368 -1.195 1.00 52.34 294 ILE A N 1
ATOM 2271 C CA . ILE A 1 294 ? -1.622 9.752 -0.883 1.00 52.34 294 ILE A CA 1
ATOM 2272 C C . ILE A 1 294 ? -1.379 9.711 0.626 1.00 52.34 294 ILE A C 1
ATOM 2274 O O . ILE A 1 294 ? -0.950 8.684 1.137 1.00 52.34 294 ILE A O 1
ATOM 2278 N N . ALA A 1 295 ? -1.626 10.819 1.332 1.00 49.91 295 ALA A N 1
ATOM 2279 C CA . ALA A 1 295 ? -1.313 10.949 2.759 1.00 49.91 295 ALA A CA 1
ATOM 2280 C C . ALA A 1 295 ? -2.545 10.853 3.671 1.00 49.91 295 ALA A C 1
ATOM 2282 O O . ALA A 1 295 ? -2.398 10.937 4.888 1.00 49.91 295 ALA A O 1
ATOM 2283 N N . ARG A 1 296 ? -3.747 10.700 3.097 1.00 50.97 296 ARG A N 1
ATOM 2284 C CA . ARG A 1 296 ? -5.028 10.533 3.795 1.00 50.97 296 ARG A CA 1
ATOM 2285 C C . ARG A 1 296 ? -5.282 11.521 4.939 1.00 50.97 296 ARG A C 1
ATOM 2287 O O . ARG A 1 296 ? -6.015 11.197 5.869 1.00 50.97 296 ARG A O 1
ATOM 2294 N N . ARG A 1 297 ? -4.718 12.734 4.868 1.00 44.53 297 ARG A N 1
ATOM 2295 C CA . ARG A 1 297 ? -4.959 13.790 5.862 1.00 44.53 297 ARG A CA 1
ATOM 2296 C C . ARG A 1 297 ? -6.402 14.255 5.753 1.00 44.53 297 ARG A C 1
ATOM 2298 O O . ARG A 1 297 ? -6.751 14.999 4.841 1.00 44.53 297 ARG A O 1
ATOM 2305 N N . GLN A 1 298 ? -7.232 13.784 6.669 1.00 44.75 298 GLN A N 1
ATOM 2306 C CA . GLN A 1 298 ? -8.616 14.205 6.794 1.00 44.75 298 GLN A CA 1
ATOM 2307 C C . GLN A 1 298 ? -8.808 14.737 8.195 1.00 44.75 298 GLN A C 1
ATOM 2309 O O . GLN A 1 298 ? -8.872 13.977 9.150 1.00 44.75 298 GLN A O 1
ATOM 2314 N N . GLU A 1 299 ? -8.873 16.059 8.305 1.00 38.47 299 GLU A N 1
ATOM 2315 C CA . GLU A 1 299 ? -9.181 16.771 9.550 1.00 38.47 299 GLU A CA 1
ATOM 2316 C C . GLU A 1 299 ? -10.666 16.614 9.958 1.00 38.47 299 GLU A C 1
ATOM 2318 O O . GLU A 1 299 ? -11.215 17.442 10.675 1.00 38.47 299 GLU A O 1
ATOM 2323 N N . SER A 1 300 ? -11.332 15.544 9.514 1.00 35.38 300 SER A N 1
ATOM 2324 C CA . SER A 1 300 ? -12.654 15.125 9.978 1.00 35.38 300 SER A CA 1
ATOM 2325 C C . SER A 1 300 ? -12.695 13.597 10.067 1.00 35.38 300 SER A C 1
ATOM 2327 O O . SER A 1 300 ? -12.444 12.941 9.056 1.00 35.38 300 SER A O 1
ATOM 2329 N N . ASP A 1 301 ? -13.014 13.063 11.249 1.00 45.56 301 ASP A N 1
ATOM 2330 C CA . ASP A 1 301 ? -13.079 11.650 11.686 1.00 45.56 301 ASP A CA 1
ATOM 2331 C C . ASP A 1 301 ? -14.112 10.762 10.955 1.00 45.56 301 ASP A C 1
ATOM 2333 O O . ASP A 1 301 ? -14.927 10.067 11.545 1.00 45.56 301 ASP A O 1
ATOM 2337 N N . TRP A 1 302 ? -14.107 10.747 9.630 1.00 41.28 302 TRP A N 1
ATOM 2338 C CA . TRP A 1 302 ? -14.997 9.908 8.813 1.00 41.28 302 TRP A CA 1
ATOM 2339 C C . TRP A 1 302 ? -14.534 8.436 8.660 1.00 41.28 302 TRP A C 1
ATOM 2341 O O . TRP A 1 302 ? -15.206 7.662 7.982 1.00 41.28 302 TRP A O 1
ATOM 2351 N N . PHE A 1 303 ? -13.366 8.056 9.207 1.00 48.16 303 PHE A N 1
ATOM 2352 C CA . PHE A 1 303 ? -12.743 6.730 9.001 1.00 48.16 303 PHE A CA 1
ATOM 2353 C C . PHE A 1 303 ? -12.552 5.915 10.287 1.00 48.16 303 PHE A C 1
ATOM 2355 O O . PHE A 1 303 ? -12.135 4.759 10.238 1.00 48.16 303 PHE A O 1
ATOM 2362 N N . THR A 1 304 ? -12.827 6.509 11.442 1.00 51.69 304 THR A N 1
ATOM 2363 C CA . THR A 1 304 ? -12.684 5.839 12.730 1.00 51.69 304 THR A CA 1
ATOM 2364 C C . THR A 1 304 ? -13.986 5.974 13.481 1.00 51.69 304 THR A C 1
ATOM 2366 O O . THR A 1 304 ? -14.352 7.078 13.869 1.00 51.69 304 THR A O 1
ATOM 2369 N N . ALA A 1 305 ? -14.677 4.853 13.668 1.00 62.41 305 ALA A N 1
ATOM 2370 C CA . ALA A 1 305 ? -15.602 4.759 14.780 1.00 62.41 305 ALA A CA 1
ATOM 2371 C C . ALA A 1 305 ? -14.779 4.757 16.066 1.00 62.41 305 ALA A C 1
ATOM 2373 O O . ALA A 1 305 ? -13.621 4.335 16.084 1.00 62.41 305 ALA A O 1
ATOM 2374 N N . GLU A 1 306 ? -15.365 5.233 17.148 1.00 79.44 306 GLU A N 1
ATOM 2375 C CA . GLU A 1 306 ? -14.799 5.046 18.474 1.00 79.44 306 GLU A CA 1
ATOM 2376 C C . GLU A 1 306 ? -15.614 3.991 19.196 1.00 79.44 306 GLU A C 1
ATOM 2378 O O . GLU A 1 306 ? -16.828 3.929 19.033 1.00 79.44 306 GLU A O 1
ATOM 2383 N N . TYR A 1 307 ? -14.973 3.197 20.036 1.00 83.81 307 TYR A N 1
ATOM 2384 C CA . TYR A 1 307 ? -15.662 2.343 20.987 1.00 83.81 307 TYR A CA 1
ATOM 2385 C C . TYR A 1 307 ? -15.101 2.540 22.386 1.00 83.81 307 TYR A C 1
ATOM 2387 O O . TYR A 1 307 ? -13.994 3.049 22.594 1.00 83.81 307 TYR A O 1
ATOM 2395 N N . TYR A 1 308 ? -15.897 2.125 23.360 1.00 87.25 308 TYR A N 1
ATOM 2396 C CA . TYR A 1 308 ? -15.589 2.252 24.771 1.00 87.25 308 TYR A CA 1
ATOM 2397 C C . TYR A 1 308 ? -15.701 0.900 25.454 1.00 87.25 308 TYR A C 1
ATOM 2399 O O . TYR A 1 308 ? -16.564 0.080 25.139 1.00 87.25 308 TYR A O 1
ATOM 2407 N N . GLN A 1 309 ? -14.828 0.694 26.433 1.00 88.12 309 GLN A N 1
ATOM 2408 C CA . GLN A 1 309 ? -14.856 -0.461 27.312 1.00 88.12 309 GLN A CA 1
ATOM 2409 C C . GLN A 1 309 ? -15.492 -0.064 28.639 1.00 88.12 309 GLN A C 1
ATOM 2411 O O . GLN A 1 309 ? -15.044 0.863 29.309 1.00 88.12 309 GLN A O 1
ATOM 2416 N N . TYR A 1 310 ? -16.513 -0.800 29.055 1.00 86.38 310 TYR A N 1
ATOM 2417 C CA . TYR A 1 310 ? -17.208 -0.604 30.318 1.00 86.38 310 TYR A CA 1
ATOM 2418 C C . TYR A 1 310 ? -16.889 -1.765 31.246 1.00 86.38 310 TYR A C 1
ATOM 2420 O O . TYR A 1 310 ? -17.384 -2.872 31.061 1.00 86.38 310 TYR A O 1
ATOM 2428 N N . THR A 1 311 ? -16.063 -1.523 32.260 1.00 85.31 311 THR A N 1
ATOM 2429 C CA . THR A 1 311 ? -15.673 -2.553 33.237 1.00 85.31 311 THR A CA 1
ATOM 2430 C C . THR A 1 311 ? -16.449 -2.371 34.533 1.00 85.31 311 THR A C 1
ATOM 2432 O O . THR A 1 311 ? -16.537 -1.254 35.045 1.00 85.31 311 THR A O 1
ATOM 2435 N N . LYS A 1 312 ? -17.001 -3.447 35.098 1.00 83.12 312 LYS A N 1
ATOM 2436 C CA . LYS A 1 312 ? -17.747 -3.384 36.361 1.00 83.12 312 LYS A CA 1
ATOM 2437 C C . LYS A 1 312 ? -16.851 -2.857 37.486 1.00 83.12 312 LYS A C 1
ATOM 2439 O O . LYS A 1 312 ? -15.727 -3.327 37.668 1.00 83.12 312 LYS A O 1
ATOM 2444 N N . ARG A 1 313 ? -17.325 -1.866 38.247 1.00 77.94 313 ARG A N 1
ATOM 2445 C CA . ARG A 1 313 ? -16.577 -1.328 39.391 1.00 77.94 313 ARG A CA 1
ATOM 2446 C C . ARG A 1 313 ? -16.458 -2.415 40.466 1.00 77.94 313 ARG A C 1
ATOM 2448 O O . ARG A 1 313 ? -17.443 -3.108 40.728 1.00 77.94 313 ARG A O 1
ATOM 2455 N N . PRO A 1 314 ? -15.296 -2.560 41.127 1.00 66.69 314 PRO A N 1
ATOM 2456 C CA . PRO A 1 314 ? -15.192 -3.443 42.277 1.00 66.69 314 PRO A CA 1
ATOM 2457 C C . PRO A 1 314 ? -16.178 -2.967 43.345 1.00 66.69 314 PRO A C 1
ATOM 2459 O O . PRO A 1 314 ? -16.161 -1.801 43.747 1.00 66.69 314 PRO A O 1
ATOM 2462 N N . SER A 1 315 ? -17.062 -3.861 43.788 1.00 55.72 315 SER A N 1
ATOM 2463 C CA . SER A 1 315 ? -17.956 -3.599 44.912 1.00 55.72 315 SER A CA 1
ATOM 2464 C C . SER A 1 315 ? -17.112 -3.175 46.111 1.00 55.72 315 SER A C 1
ATOM 2466 O O . SER A 1 315 ? -16.171 -3.884 46.472 1.00 55.72 315 SER A O 1
ATOM 2468 N N . ALA A 1 316 ? -17.428 -2.027 46.715 1.00 45.47 316 ALA A N 1
ATOM 2469 C CA . ALA A 1 316 ? -16.780 -1.536 47.926 1.00 45.47 316 ALA A CA 1
ATOM 2470 C C . ALA A 1 316 ? -17.068 -2.492 49.102 1.00 45.47 316 ALA A C 1
ATOM 2472 O O . ALA A 1 316 ? -17.959 -2.272 49.916 1.00 45.47 316 ALA A O 1
ATOM 2473 N N . GLY A 1 317 ? -16.336 -3.602 49.156 1.00 37.84 317 GLY A N 1
ATOM 2474 C CA . GLY A 1 317 ? -16.404 -4.604 50.205 1.00 37.84 317 GLY A CA 1
ATOM 2475 C C . GLY A 1 317 ? -15.512 -4.204 51.371 1.00 37.84 317 GLY A C 1
ATOM 2476 O O . GLY A 1 317 ? -14.297 -4.329 51.294 1.00 37.84 317 GLY A O 1
ATOM 2477 N N . ILE A 1 318 ? -16.149 -3.675 52.417 1.00 40.78 318 ILE A N 1
ATOM 2478 C CA . ILE A 1 318 ? -15.839 -3.826 53.847 1.00 40.78 318 ILE A CA 1
ATOM 2479 C C . ILE A 1 318 ? -14.351 -4.078 54.156 1.00 40.78 318 ILE A C 1
ATOM 2481 O O . ILE A 1 318 ? -13.863 -5.205 54.084 1.00 40.78 318 ILE A O 1
ATOM 2485 N N . LYS A 1 319 ? -13.650 -3.033 54.626 1.00 35.22 319 LYS A N 1
ATOM 2486 C CA . LYS A 1 319 ? -12.417 -3.190 55.414 1.00 35.22 319 LYS A CA 1
ATOM 2487 C C . LYS A 1 319 ? -12.743 -4.009 56.669 1.00 35.22 319 LYS A C 1
ATOM 2489 O O . LYS A 1 319 ? -13.135 -3.457 57.695 1.00 35.22 319 LYS A O 1
ATOM 2494 N N . GLY A 1 320 ? -12.605 -5.327 56.571 1.00 35.81 320 GLY A N 1
ATOM 2495 C CA . GLY A 1 320 ? -12.605 -6.232 57.709 1.00 35.81 320 GLY A CA 1
ATOM 2496 C C . GLY A 1 320 ? -11.381 -5.945 58.568 1.00 35.81 320 GLY A C 1
ATOM 2497 O O . GLY A 1 320 ? -10.257 -6.270 58.198 1.00 35.81 320 GLY A O 1
ATOM 2498 N N . SER A 1 321 ? -11.617 -5.288 59.699 1.00 38.56 321 SER A N 1
ATOM 2499 C CA . SER A 1 321 ? -10.697 -5.197 60.828 1.00 38.56 321 SER A CA 1
ATOM 2500 C C . SER A 1 321 ? -10.246 -6.601 61.238 1.00 38.56 321 SER A C 1
ATOM 2502 O O . SER A 1 321 ? -11.052 -7.359 61.772 1.00 38.56 321 SER A O 1
ATOM 2504 N N . ILE A 1 322 ? -8.966 -6.916 61.061 1.00 38.41 322 ILE A N 1
ATOM 2505 C CA . ILE A 1 322 ? -8.308 -7.992 61.805 1.00 38.41 322 ILE A CA 1
ATOM 2506 C C . ILE A 1 322 ? -7.394 -7.307 62.824 1.00 38.41 322 ILE A C 1
ATOM 2508 O O . ILE A 1 322 ? -6.412 -6.662 62.455 1.00 38.41 322 ILE A O 1
ATOM 2512 N N . ARG A 1 323 ? -7.815 -7.375 64.092 1.00 35.56 323 ARG A N 1
ATOM 2513 C CA . ARG A 1 323 ? -6.939 -7.279 65.263 1.00 35.56 323 ARG A CA 1
ATOM 2514 C C . ARG A 1 323 ? -6.282 -8.630 65.485 1.00 35.56 323 ARG A C 1
ATOM 2516 O O . ARG A 1 323 ? -6.978 -9.637 65.228 1.00 35.56 323 ARG A O 1
#

Radius of gyration: 28.69 Å; chains: 1; bounding box: 71×49×96 Å

pLDDT: mean 74.45, std 16.55, range [35.22, 96.19]

Foldseek 3Di:
DQVPDLFNDPVVCVVVVVVVVVVVVVLLVVLVVQAPDDLDDPLSVLLVCLLALLLVLVVLVVVLVVCVLVVVVVDPSNVVSVVVSVVSVVSNVCSPVPHGSSVSSNVNSVVVSVVVVVVVLVCCLVPPDFPVAQDPSPQQDWHPLLVVVLVVCCVPQVVDDDPLQQQQEEEEPQLVGPSCVSCVVCVVVNNYDYFHADFPPDDPPPPRHHADPPDPRHQKYKFWPRRDDDCVVLVQWDKDDFDWTFDRDNSDPDDVPDDPVPDDPVRRVVVVVVVVVVQVVDPVSVSVVCCCVPVVDDPDPPGTTTMIMIGGDPDPDDPPDDD

Sequence (323 aa):
IYTVAAEKMPWLLVNITVPLALAAGMLLGHLLDRVPWPLNGAGGRRLAWSLGLAPAWIGLAIWVAWLALKGDNGNIWVWLGMLILLPLSALLAALVRIQPGAGAAAALGVAGLLLVSGVVGAWRAAYTYDDSNLEILAYAQGSADLVTTYVDLKNRVLSATGESQSGAVKVDYDMWYPFQWYVREETGQGTLQFDRFCAANDDEGSEGCRRVGEDAGPSVYLAEHAHAVDQEDAGQYRKDGPMRNLLWYPETYRRPGESRADTGMWRQLNEDVAFFRETAVDPKKLRSALEYVIARRQESDWFTAEYYQYTKRPSAGIKGSIR